Protein AF-A0A812P363-F1 (afdb_monomer_lite)

pLDDT: mean 70.27, std 25.16, range [24.7, 98.25]

Structure (mmCIF, N/CA/C/O backbone):
data_AF-A0A812P363-F1
#
_entry.id   AF-A0A812P363-F1
#
loop_
_atom_site.group_PDB
_atom_site.id
_atom_site.type_symbol
_atom_site.label_atom_id
_atom_site.label_alt_id
_atom_site.label_comp_id
_atom_site.label_asym_id
_atom_site.label_entity_id
_atom_site.label_seq_id
_atom_site.pdbx_PDB_ins_code
_atom_site.Cartn_x
_atom_site.Cartn_y
_atom_site.Cartn_z
_atom_site.occupancy
_atom_site.B_iso_or_equiv
_atom_site.auth_seq_id
_atom_site.auth_comp_id
_atom_site.auth_asym_id
_atom_site.auth_atom_id
_atom_site.pdbx_PDB_model_num
ATOM 1 N N . MET A 1 1 ? -33.730 22.066 52.042 1.00 36.47 1 MET A N 1
ATOM 2 C CA . MET A 1 1 ? -35.087 21.695 52.517 1.00 36.47 1 MET A CA 1
ATOM 3 C C . MET A 1 1 ? -35.072 20.512 53.485 1.00 36.47 1 MET A C 1
ATOM 5 O O . MET A 1 1 ? -35.792 20.572 54.471 1.00 36.47 1 MET A O 1
ATOM 9 N N . ILE A 1 2 ? -34.224 19.495 53.280 1.00 34.41 2 ILE A N 1
ATOM 10 C CA . ILE A 1 2 ? -34.130 18.305 54.152 1.00 34.41 2 ILE A CA 1
ATOM 11 C C . ILE A 1 2 ? -33.691 18.655 55.588 1.00 34.41 2 ILE A C 1
ATOM 13 O O . ILE A 1 2 ? -34.355 18.254 56.538 1.00 34.41 2 ILE A O 1
ATOM 17 N N . SER A 1 3 ? -32.695 19.529 55.768 1.00 37.91 3 SER A N 1
ATOM 18 C CA . SER A 1 3 ? -32.248 19.961 57.107 1.00 37.91 3 SER A CA 1
ATOM 19 C C . SER A 1 3 ? -33.324 20.716 57.901 1.00 37.91 3 SER A C 1
ATOM 21 O O . SER A 1 3 ? -33.370 20.624 59.120 1.00 37.91 3 SER A O 1
ATOM 23 N N . ALA A 1 4 ? -34.237 21.423 57.224 1.00 34.38 4 ALA A N 1
ATOM 24 C CA . ALA A 1 4 ? -35.332 22.145 57.877 1.00 34.38 4 ALA A CA 1
ATOM 25 C C . ALA A 1 4 ? -36.465 21.206 58.333 1.00 34.38 4 ALA A C 1
ATOM 27 O O . ALA A 1 4 ? -37.102 21.468 59.351 1.00 34.38 4 ALA A O 1
ATOM 28 N N . LEU A 1 5 ? -36.692 20.104 57.607 1.00 34.97 5 LEU A N 1
ATOM 29 C CA . LEU A 1 5 ? -37.623 19.037 57.995 1.00 34.97 5 LEU A CA 1
ATOM 30 C C . LEU A 1 5 ? -37.058 18.187 59.142 1.00 34.97 5 LEU A C 1
ATOM 32 O O . LEU A 1 5 ? -37.790 17.853 60.069 1.00 34.97 5 LEU A O 1
ATOM 36 N N . GLU A 1 6 ? -35.752 17.912 59.136 1.00 39.06 6 GLU A N 1
ATOM 37 C CA . GLU A 1 6 ? -35.057 17.242 60.245 1.00 39.06 6 GLU A CA 1
ATOM 38 C C . GLU A 1 6 ? -35.026 18.089 61.526 1.00 39.06 6 GLU A C 1
ATOM 40 O O . GLU A 1 6 ? -35.092 17.535 62.625 1.00 39.06 6 GLU A O 1
ATOM 45 N N . GLN A 1 7 ? -34.946 19.420 61.405 1.00 37.84 7 GLN A N 1
ATOM 46 C CA . GLN A 1 7 ? -35.060 20.339 62.542 1.00 37.84 7 GLN A CA 1
ATOM 47 C C . GLN A 1 7 ? -36.494 20.344 63.095 1.00 37.84 7 GLN A C 1
ATOM 49 O O . GLN A 1 7 ? -36.698 20.084 64.275 1.00 37.84 7 GLN A O 1
ATOM 54 N N . LYS A 1 8 ? -37.500 20.517 62.223 1.00 38.88 8 LYS A N 1
ATOM 55 C CA . LYS A 1 8 ? -38.923 20.519 62.608 1.00 38.88 8 LYS A CA 1
ATOM 56 C C . LYS A 1 8 ? -39.360 19.214 63.272 1.00 38.88 8 LYS A C 1
ATOM 58 O O . LYS A 1 8 ? -40.081 19.248 64.264 1.00 38.88 8 LYS A O 1
ATOM 63 N N . ASN A 1 9 ? -38.907 18.071 62.756 1.00 39.53 9 ASN A N 1
ATOM 64 C CA . ASN A 1 9 ? -39.225 16.768 63.340 1.00 39.53 9 ASN A CA 1
ATOM 65 C C . ASN A 1 9 ? -38.539 16.564 64.699 1.00 39.53 9 ASN A C 1
ATOM 67 O O . ASN A 1 9 ? -39.149 15.984 65.597 1.00 39.53 9 ASN A O 1
ATOM 71 N N . ARG A 1 10 ? -37.316 17.083 64.891 1.00 35.72 10 ARG A N 1
ATOM 72 C CA . ARG A 1 10 ? -36.653 17.117 66.208 1.00 35.72 10 ARG A CA 1
ATOM 73 C C . ARG A 1 10 ? -37.391 18.011 67.202 1.00 35.72 10 ARG A C 1
ATOM 75 O O . ARG A 1 10 ? -37.600 17.591 68.338 1.00 35.72 10 ARG A O 1
ATOM 82 N N . ASP A 1 11 ? -37.848 19.181 66.768 1.00 38.41 11 ASP A N 1
ATOM 83 C CA . ASP A 1 11 ? -38.598 20.120 67.607 1.00 38.41 11 ASP A CA 1
ATOM 84 C C . ASP A 1 11 ? -39.977 19.561 68.007 1.00 38.41 11 ASP A C 1
ATOM 86 O O . ASP A 1 11 ? -40.422 19.728 69.145 1.00 38.41 11 ASP A O 1
ATOM 90 N N . GLU A 1 12 ? -40.653 18.841 67.105 1.00 41.00 12 GLU A N 1
ATOM 91 C CA . GLU A 1 12 ? -41.922 18.165 67.399 1.00 41.00 12 GLU A CA 1
ATOM 92 C C . GLU A 1 12 ? -41.764 16.942 68.313 1.00 41.00 12 GLU A C 1
ATOM 94 O O . GLU A 1 12 ? -42.640 16.683 69.142 1.00 41.00 12 GLU A O 1
ATOM 99 N N . LEU A 1 13 ? -40.668 16.188 68.189 1.00 38.12 13 LEU A N 1
ATOM 100 C CA . LEU A 1 13 ? -40.345 15.074 69.088 1.00 38.12 13 LEU A CA 1
ATOM 101 C C . LEU A 1 13 ? -39.952 15.573 70.487 1.00 38.12 13 LEU A C 1
ATOM 103 O O . LEU A 1 13 ? -40.401 15.001 71.478 1.00 38.12 13 LEU A O 1
ATOM 107 N N . GLY A 1 14 ? -39.204 16.680 70.574 1.00 37.91 14 GLY A N 1
ATOM 108 C CA . GLY A 1 14 ? -38.883 17.350 71.838 1.00 37.91 14 GLY A CA 1
ATOM 109 C C . GLY A 1 14 ? -40.127 17.865 72.570 1.00 37.91 14 GLY A C 1
ATOM 110 O O . GLY A 1 14 ? -40.259 17.664 73.776 1.00 37.91 14 GLY A O 1
ATOM 111 N N . LYS A 1 15 ? -41.094 18.441 71.840 1.00 42.16 15 LYS A N 1
ATOM 112 C CA . LYS A 1 15 ? -42.399 18.843 72.401 1.00 42.16 15 LYS A CA 1
ATOM 113 C C . LYS A 1 15 ? -43.224 17.647 72.895 1.00 42.16 15 LYS A C 1
ATOM 115 O O . LYS A 1 15 ? -43.732 17.682 74.009 1.00 42.16 15 LYS A O 1
ATOM 120 N N . LYS A 1 16 ? -43.277 16.548 72.133 1.00 41.88 16 LYS A N 1
ATOM 121 C CA . LYS A 1 16 ? -43.999 15.320 72.527 1.00 41.88 16 LYS A CA 1
ATOM 122 C C . LYS A 1 16 ? -43.401 14.624 73.758 1.00 41.88 16 LYS A C 1
ATOM 124 O O . LYS A 1 16 ? -44.146 14.017 74.522 1.00 41.88 16 LYS A O 1
ATOM 129 N N . ALA A 1 17 ? -42.087 14.723 73.975 1.00 38.25 17 ALA A N 1
ATOM 130 C CA . ALA A 1 17 ? -41.431 14.204 75.179 1.00 38.25 17 ALA A CA 1
ATOM 131 C C . ALA A 1 17 ? -41.762 15.028 76.441 1.00 38.25 17 ALA A C 1
ATOM 133 O O . ALA A 1 17 ? -41.862 14.469 77.533 1.00 38.25 17 ALA A O 1
ATOM 134 N N . LEU A 1 18 ? -41.979 16.340 76.291 1.00 39.38 18 LEU A N 1
ATOM 135 C CA . LEU A 1 18 ? -42.417 17.229 77.374 1.00 39.38 18 LEU A CA 1
ATOM 136 C C . LEU A 1 18 ? -43.900 17.024 77.730 1.00 39.38 18 LEU A C 1
ATOM 138 O O . LEU A 1 18 ? -44.241 17.036 78.911 1.00 39.38 18 LEU A O 1
ATOM 142 N N . ASP A 1 19 ? -44.759 16.758 76.743 1.00 41.75 19 ASP A N 1
ATOM 143 C CA . ASP A 1 19 ? -46.202 16.543 76.950 1.00 41.75 19 ASP A CA 1
ATOM 144 C C . ASP A 1 19 ? -46.534 15.208 77.655 1.00 41.75 19 ASP A C 1
ATOM 146 O O . ASP A 1 19 ? -47.577 15.084 78.297 1.00 41.75 19 ASP A O 1
ATOM 150 N N . GLY A 1 20 ? -45.639 14.212 77.589 1.00 38.03 20 GLY A N 1
ATOM 151 C CA . GLY A 1 20 ? -45.771 12.929 78.298 1.00 38.03 20 GLY A CA 1
ATOM 152 C C . GLY A 1 20 ? -45.405 12.973 79.789 1.00 38.03 20 GLY A C 1
ATOM 153 O O . GLY A 1 20 ? -45.655 12.012 80.517 1.00 38.03 20 GLY A O 1
ATOM 154 N N . CYS A 1 21 ? -44.830 14.079 80.269 1.00 36.03 21 CYS A N 1
ATOM 155 C CA . CYS A 1 21 ? -44.392 14.238 81.652 1.00 36.03 21 CYS A CA 1
ATOM 156 C C . CYS A 1 21 ? -45.370 15.164 82.389 1.00 36.03 21 CYS A C 1
ATOM 158 O O . CYS A 1 21 ? -45.324 16.383 82.241 1.00 36.03 21 CYS A O 1
ATOM 160 N N . SER A 1 22 ? -46.288 14.595 83.181 1.00 36.81 22 SER A N 1
ATOM 161 C CA . SER A 1 22 ? -47.262 15.390 83.943 1.00 36.81 22 SER A CA 1
ATOM 162 C C . SER A 1 22 ? -46.541 16.428 84.831 1.00 36.81 22 SER A C 1
ATOM 164 O O . SER A 1 22 ? -45.762 16.037 85.710 1.00 36.81 22 SER A O 1
ATOM 166 N N . PRO A 1 23 ? -46.784 17.742 84.637 1.00 40.03 23 PRO A N 1
ATOM 167 C CA . PRO A 1 23 ? -45.948 18.813 85.192 1.00 40.03 23 PRO A CA 1
ATOM 168 C C . PRO A 1 23 ? -45.980 18.929 86.725 1.00 40.03 23 PRO A C 1
ATOM 170 O O . PRO A 1 23 ? -45.149 19.630 87.304 1.00 40.03 23 PRO A O 1
ATOM 173 N N . ASP A 1 24 ? -46.893 18.222 87.394 1.00 39.09 24 ASP A N 1
ATOM 174 C CA . ASP A 1 24 ? -47.132 18.361 88.831 1.00 39.09 24 ASP A CA 1
ATOM 175 C C . ASP A 1 24 ? -46.413 17.325 89.711 1.00 39.09 24 ASP A C 1
ATOM 177 O O . ASP A 1 24 ? -46.394 17.490 90.931 1.00 39.09 24 ASP A O 1
ATOM 181 N N . ARG A 1 25 ? -45.782 16.280 89.145 1.00 38.59 25 ARG A N 1
ATOM 182 C CA . ARG A 1 25 ? -45.217 15.171 89.954 1.00 38.59 25 ARG A CA 1
ATOM 183 C C . ARG A 1 25 ? -43.700 15.141 90.124 1.00 38.59 25 ARG A C 1
ATOM 185 O O . ARG A 1 25 ? -43.238 14.425 91.002 1.00 38.59 25 ARG A O 1
ATOM 192 N N . CYS A 1 26 ? -42.913 15.938 89.395 1.00 34.84 26 CYS A N 1
ATOM 193 C CA . CYS A 1 26 ? -41.452 15.921 89.543 1.00 34.84 26 CYS A CA 1
ATOM 194 C C . CYS A 1 26 ? -40.861 17.328 89.746 1.00 34.84 26 CYS A C 1
ATOM 196 O O . CYS A 1 26 ? -41.011 18.205 88.896 1.00 34.84 26 CYS A O 1
ATOM 198 N N . ARG A 1 27 ? -40.125 17.550 90.851 1.00 33.38 27 ARG A N 1
ATOM 199 C CA . ARG A 1 27 ? -39.471 18.842 91.178 1.00 33.38 27 ARG A CA 1
ATOM 200 C C . ARG A 1 27 ? -38.485 19.324 90.102 1.00 33.38 27 ARG A C 1
ATOM 202 O O . ARG A 1 27 ? -38.271 20.524 89.999 1.00 33.38 27 ARG A O 1
ATOM 209 N N . HIS A 1 28 ? -37.931 18.412 89.300 1.00 36.56 28 HIS A N 1
ATOM 210 C CA . HIS A 1 28 ? -37.041 18.725 88.173 1.00 36.56 28 HIS A CA 1
ATOM 211 C C . HIS A 1 28 ? -37.785 19.248 86.927 1.00 36.56 28 HIS A C 1
ATOM 213 O O . HIS A 1 28 ? -37.189 19.957 86.125 1.00 36.56 28 HIS A O 1
ATOM 219 N N . CYS A 1 29 ? -39.083 18.951 86.771 1.00 35.97 29 CYS A N 1
ATOM 220 C CA . CYS A 1 29 ? -39.890 19.377 85.617 1.00 35.97 29 CYS A CA 1
ATOM 221 C C . CYS A 1 29 ? -40.317 20.850 85.689 1.00 35.97 29 CYS A C 1
ATOM 223 O O . CYS A 1 29 ? -40.514 21.489 84.660 1.00 35.97 29 CYS A O 1
ATOM 225 N N . LYS A 1 30 ? -40.417 21.423 86.896 1.00 35.31 30 LYS A N 1
ATOM 226 C CA . LYS A 1 30 ? -40.808 22.832 87.077 1.00 35.31 30 LYS A CA 1
ATOM 227 C C . LYS A 1 30 ? -39.761 23.824 86.568 1.00 35.31 30 LYS A C 1
ATOM 229 O O . LYS A 1 30 ? -40.140 24.872 86.072 1.00 35.31 30 LYS A O 1
ATOM 234 N N . THR A 1 31 ? -38.476 23.481 86.630 1.00 36.59 31 THR A N 1
ATOM 235 C CA . THR A 1 31 ? -37.380 24.281 86.054 1.00 36.59 31 THR A CA 1
ATOM 236 C C . THR A 1 31 ? -37.210 24.083 84.543 1.00 36.59 31 THR A C 1
ATOM 238 O O . THR A 1 31 ? -36.428 24.794 83.926 1.00 36.59 31 THR A O 1
ATOM 241 N N . LEU A 1 32 ? -37.925 23.120 83.944 1.00 36.94 32 LEU A N 1
ATOM 242 C CA . LEU A 1 32 ? -37.791 22.722 82.537 1.00 36.94 32 LEU A CA 1
ATOM 243 C C . LEU A 1 32 ? -38.798 23.382 81.595 1.00 36.94 32 LEU A C 1
ATOM 245 O O . LEU A 1 32 ? -38.592 23.355 80.387 1.00 36.94 32 LEU A O 1
ATOM 249 N N . LYS A 1 33 ? -39.860 24.000 82.123 1.00 38.31 33 LYS A N 1
ATOM 250 C CA . LYS A 1 33 ? -40.854 24.704 81.298 1.00 38.31 33 LYS A CA 1
ATOM 251 C C . LYS A 1 33 ? -40.291 25.953 80.607 1.00 38.31 33 LYS A C 1
ATOM 253 O O . LYS A 1 33 ? -40.828 26.355 79.581 1.00 38.31 33 LYS A O 1
ATOM 258 N N . ASP A 1 34 ? -39.199 26.502 81.141 1.00 36.88 34 ASP A N 1
ATOM 259 C CA . ASP A 1 34 ? -38.647 27.800 80.741 1.00 36.88 34 ASP A CA 1
ATOM 260 C C . ASP A 1 34 ? -37.287 27.699 80.015 1.00 36.88 34 ASP A C 1
ATOM 262 O O . ASP A 1 34 ? -36.591 28.703 79.885 1.00 36.88 34 ASP A O 1
ATOM 266 N N . SER A 1 35 ? -36.864 26.510 79.554 1.00 39.22 35 SER A N 1
ATOM 267 C CA . SER A 1 35 ? -35.567 26.335 78.867 1.00 39.22 35 SER A CA 1
ATOM 268 C C . SER A 1 35 ? -35.691 25.671 77.493 1.00 39.22 35 SER A C 1
ATOM 270 O O . SER A 1 35 ? -36.458 24.729 77.308 1.00 39.22 35 SER A O 1
ATOM 272 N N . ASP A 1 36 ? -34.927 26.199 76.528 1.00 36.03 36 ASP A N 1
ATOM 273 C CA . ASP A 1 36 ? -34.966 25.810 75.116 1.00 36.03 36 ASP A CA 1
ATOM 274 C C . ASP A 1 36 ? -34.753 24.296 74.906 1.00 36.03 36 ASP A C 1
ATOM 276 O O . ASP A 1 36 ? -33.836 23.709 75.491 1.00 36.03 36 ASP A O 1
ATOM 280 N N . PRO A 1 37 ? -35.521 23.650 74.006 1.00 38.62 37 PRO A N 1
ATOM 281 C CA . PRO A 1 37 ? -35.487 22.198 73.791 1.00 38.62 37 PRO A CA 1
ATOM 282 C C . PRO A 1 37 ? -34.129 21.674 73.290 1.00 38.62 37 PRO A C 1
ATOM 284 O O . PRO A 1 37 ? -33.808 20.501 73.475 1.00 38.62 37 PRO A O 1
ATOM 287 N N . VAL A 1 38 ? -33.291 22.544 72.716 1.00 36.34 38 VAL A N 1
ATOM 288 C CA . VAL A 1 38 ? -31.923 22.222 72.273 1.00 36.34 38 VAL A CA 1
ATOM 289 C C . VAL A 1 38 ? -30.956 22.072 73.460 1.00 36.34 38 VAL A C 1
ATOM 291 O O . VAL A 1 38 ? -29.995 21.308 73.386 1.00 36.34 38 VAL A O 1
ATOM 294 N N . PHE A 1 39 ? -31.220 22.738 74.589 1.00 34.50 39 PHE A N 1
ATOM 295 C CA . PHE A 1 39 ? -30.363 22.690 75.779 1.00 34.50 39 PHE A CA 1
ATOM 296 C C . PHE A 1 39 ? -30.486 21.369 76.560 1.00 34.50 39 PHE A C 1
ATOM 298 O O . PHE A 1 39 ? -29.546 20.979 77.255 1.00 34.50 39 PHE A O 1
ATOM 305 N N . PHE A 1 40 ? -31.610 20.656 76.422 1.00 35.25 40 PHE A N 1
ATOM 306 C CA . PHE A 1 40 ? -31.872 19.394 77.125 1.00 35.25 40 PHE A CA 1
ATOM 307 C C . PHE A 1 40 ? -30.966 18.251 76.638 1.00 35.25 40 PHE A C 1
ATOM 309 O O . PHE A 1 40 ? -30.493 17.448 77.441 1.00 35.25 40 PHE A O 1
ATOM 316 N N . LEU A 1 41 ? -30.638 18.232 75.341 1.00 35.88 41 LEU A N 1
ATOM 317 C CA . LEU A 1 41 ? -29.728 17.243 74.750 1.00 35.88 41 LEU A CA 1
ATOM 318 C C . LEU A 1 41 ? -28.260 17.456 75.155 1.00 35.88 41 LEU A C 1
ATOM 320 O O . LEU A 1 41 ? -27.498 16.497 75.159 1.00 35.88 41 LEU A O 1
ATOM 324 N N . ASN A 1 42 ? -27.872 18.677 75.544 1.00 32.97 42 ASN A N 1
ATOM 325 C CA . ASN A 1 42 ? -26.483 19.009 75.886 1.00 32.97 42 ASN A CA 1
ATOM 326 C C . ASN A 1 42 ? -26.166 18.979 77.392 1.00 32.97 42 ASN A C 1
ATOM 328 O O . ASN A 1 42 ? -24.994 19.062 77.748 1.00 32.97 42 ASN A O 1
ATOM 332 N N . ARG A 1 43 ? -27.162 18.892 78.291 1.00 28.95 43 ARG A N 1
ATOM 333 C CA . ARG A 1 43 ? -26.932 18.955 79.754 1.00 28.95 43 ARG A CA 1
ATOM 334 C C . ARG A 1 43 ? -27.242 17.668 80.516 1.00 28.95 43 ARG A C 1
ATOM 336 O O . ARG A 1 43 ? -26.870 17.551 81.683 1.00 28.95 43 ARG A O 1
ATOM 343 N N . CYS A 1 44 ? -27.844 16.677 79.862 1.00 31.11 44 CYS A N 1
ATOM 344 C CA . CYS A 1 44 ? -27.733 15.294 80.304 1.00 31.11 44 CYS A CA 1
ATOM 345 C C . CYS A 1 44 ? -26.370 14.752 79.852 1.00 31.11 44 CYS A C 1
ATOM 347 O O . CYS A 1 44 ? -26.283 14.054 78.848 1.00 31.11 44 CYS A O 1
ATOM 349 N N . GLU A 1 45 ? -25.305 15.051 80.602 1.00 28.66 45 GLU A N 1
ATOM 350 C CA . GLU A 1 45 ? -24.093 14.218 80.605 1.00 28.66 45 GLU A CA 1
ATOM 351 C C . GLU A 1 45 ? -24.453 12.845 81.201 1.00 28.66 45 GLU A C 1
ATOM 353 O O . GLU A 1 45 ? -24.136 12.512 82.340 1.00 28.66 45 GLU A O 1
ATOM 358 N N . ILE A 1 46 ? -25.191 12.049 80.431 1.00 28.44 46 ILE A N 1
ATOM 359 C CA . ILE A 1 46 ? -25.181 10.600 80.559 1.00 28.44 46 ILE A CA 1
ATOM 360 C C . ILE A 1 46 ? -24.095 10.166 79.575 1.00 28.44 46 ILE A C 1
ATOM 362 O O . ILE A 1 46 ? -24.224 10.460 78.384 1.00 28.44 46 ILE A O 1
ATOM 366 N N . PRO A 1 47 ? -22.997 9.547 80.036 1.00 24.70 47 PRO A N 1
ATOM 367 C CA . PR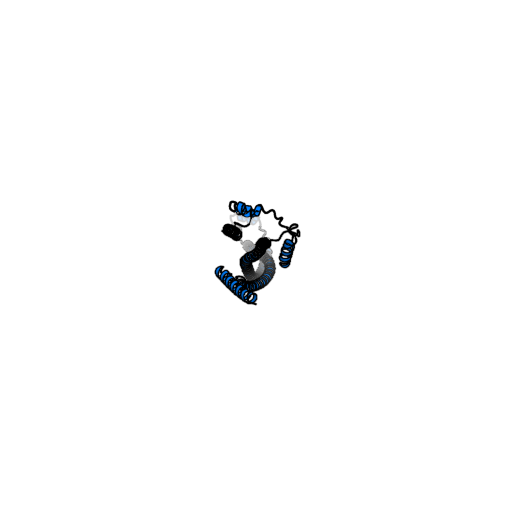O A 1 47 ? -21.903 9.178 79.157 1.00 24.70 47 PRO A CA 1
ATOM 368 C C . PRO A 1 47 ? -22.451 8.213 78.109 1.00 24.70 47 PRO A C 1
ATOM 370 O O . PRO A 1 47 ? -22.912 7.127 78.448 1.00 24.70 47 PRO A O 1
ATOM 373 N N . VAL A 1 48 ? -22.425 8.626 76.844 1.00 28.09 48 VAL A N 1
ATOM 374 C CA . VAL A 1 48 ? -22.701 7.748 75.708 1.00 28.09 48 VAL A CA 1
ATOM 375 C C . VAL A 1 48 ? -21.531 6.763 75.648 1.00 28.09 48 VAL A C 1
ATOM 377 O O . VAL A 1 48 ? -20.404 7.195 75.382 1.00 28.09 48 VAL A O 1
ATOM 380 N N . PRO A 1 49 ? -21.711 5.459 75.928 1.00 26.36 49 PRO A N 1
ATOM 381 C CA . PRO A 1 49 ? -20.628 4.524 75.717 1.00 26.36 49 PRO A CA 1
ATOM 382 C C . PRO A 1 49 ? -20.493 4.345 74.204 1.00 26.36 49 PRO A C 1
ATOM 384 O O . PRO A 1 49 ? -21.320 3.712 73.558 1.00 26.36 49 PRO A O 1
ATOM 387 N N . HIS A 1 50 ? -19.429 4.899 73.625 1.00 26.80 50 HIS A N 1
ATOM 388 C CA . HIS A 1 50 ? -19.015 4.692 72.231 1.00 26.80 50 HIS A CA 1
ATOM 389 C C . HIS A 1 50 ? -18.546 3.247 71.943 1.00 26.80 50 HIS A C 1
ATOM 391 O O . HIS A 1 50 ? -17.664 3.021 71.118 1.00 26.80 50 HIS A O 1
ATOM 397 N N . ARG A 1 51 ? -19.092 2.238 72.627 1.00 24.77 51 ARG A N 1
ATOM 398 C CA . ARG A 1 51 ? -18.638 0.853 72.516 1.00 24.77 51 ARG A CA 1
ATOM 399 C C . ARG A 1 51 ? -19.829 -0.058 72.280 1.00 24.77 51 ARG A C 1
ATOM 401 O O . ARG A 1 51 ? -20.701 -0.137 73.137 1.00 24.77 51 ARG A O 1
ATOM 408 N N . GLN A 1 52 ? -19.816 -0.715 71.117 1.00 32.62 52 GLN A N 1
ATOM 409 C CA . GLN A 1 52 ? -20.665 -1.849 70.755 1.00 32.62 52 GLN A CA 1
ATOM 410 C C . GLN A 1 52 ? -20.928 -2.727 71.977 1.00 32.62 52 GLN A C 1
ATOM 412 O O . GLN A 1 52 ? -20.034 -3.414 72.470 1.00 32.62 52 GLN A O 1
ATOM 417 N N . LEU A 1 53 ? -22.151 -2.660 72.477 1.00 25.95 53 LEU A N 1
ATOM 418 C CA . LEU A 1 53 ? -22.707 -3.627 73.398 1.00 25.95 53 LEU A CA 1
ATOM 419 C C . LEU A 1 53 ? -24.049 -4.003 72.793 1.00 25.95 53 LEU A C 1
ATOM 421 O O . LEU A 1 53 ? -25.063 -3.367 73.067 1.00 25.95 53 LEU A O 1
ATOM 425 N N . ASP A 1 54 ? -24.006 -5.014 71.927 1.00 29.12 54 ASP A N 1
ATOM 426 C CA . ASP A 1 54 ? -25.169 -5.795 71.526 1.00 29.12 54 ASP A CA 1
ATOM 427 C C . ASP A 1 54 ? -25.745 -6.434 72.794 1.00 29.12 54 ASP A C 1
ATOM 429 O O . ASP A 1 54 ? -25.354 -7.524 73.214 1.00 29.12 54 ASP A O 1
ATOM 433 N N . LEU A 1 55 ? -26.617 -5.702 73.479 1.00 27.38 55 LEU A N 1
ATOM 434 C CA . LEU A 1 55 ? -27.349 -6.188 74.635 1.00 27.38 55 LEU A CA 1
ATOM 435 C C . LEU A 1 55 ? -28.814 -6.324 74.209 1.00 27.38 55 LEU A C 1
ATOM 437 O O . LEU A 1 55 ? -29.447 -5.320 73.879 1.00 27.38 55 LEU A O 1
ATOM 441 N N . PRO A 1 56 ? -29.352 -7.557 74.152 1.00 29.58 56 PRO A N 1
ATOM 442 C CA . PRO A 1 56 ? -30.698 -7.800 73.656 1.00 29.58 56 PRO A CA 1
ATOM 443 C C . PRO A 1 56 ? -31.724 -7.074 74.532 1.00 29.58 56 PRO A C 1
ATOM 445 O O . PRO A 1 56 ? -31.521 -6.927 75.736 1.00 29.58 56 PRO A O 1
ATOM 448 N N . VAL A 1 57 ? -32.861 -6.690 73.944 1.00 38.81 57 VAL A N 1
ATOM 449 C CA . VAL A 1 57 ? -34.012 -6.014 74.588 1.00 38.81 57 VAL A CA 1
ATOM 450 C C . VAL A 1 57 ? -34.370 -6.603 75.971 1.00 38.81 57 VAL A C 1
ATOM 452 O O . VAL A 1 57 ? -34.768 -5.873 76.876 1.00 38.81 57 VAL A O 1
ATOM 455 N N . ALA A 1 58 ? -34.107 -7.896 76.188 1.00 33.16 58 ALA A N 1
ATOM 456 C CA . ALA A 1 58 ? -34.259 -8.593 77.465 1.00 33.16 58 ALA A CA 1
ATOM 457 C C . ALA A 1 58 ? -33.426 -8.028 78.645 1.00 33.16 58 ALA A C 1
ATOM 459 O O . ALA A 1 58 ? -33.797 -8.234 79.799 1.00 33.16 58 ALA A O 1
ATOM 460 N N . SER A 1 59 ? -32.317 -7.311 78.418 1.00 38.94 59 SER A N 1
ATOM 461 C CA . SER A 1 59 ? -31.488 -6.772 79.512 1.00 38.94 59 SER A CA 1
ATOM 462 C C . SER A 1 59 ? -31.987 -5.443 80.092 1.00 38.94 59 SER A C 1
ATOM 464 O O . SER A 1 59 ? -31.623 -5.100 81.217 1.00 38.94 59 SER A O 1
ATOM 466 N N . ALA A 1 60 ? -32.840 -4.705 79.372 1.00 38.88 60 ALA A N 1
ATOM 467 C CA . ALA A 1 60 ? -33.438 -3.468 79.883 1.00 38.88 60 ALA A CA 1
ATOM 468 C C . ALA A 1 60 ? -34.506 -3.752 80.957 1.00 38.88 60 ALA A C 1
ATOM 470 O O . ALA A 1 60 ? -34.566 -3.051 81.970 1.00 38.88 60 ALA A O 1
ATOM 471 N N . ASP A 1 61 ? -35.265 -4.841 80.796 1.00 37.47 61 ASP A N 1
ATOM 472 C CA . ASP A 1 61 ? -36.223 -5.316 81.802 1.00 37.47 61 ASP A CA 1
ATOM 473 C C . ASP A 1 61 ? -35.515 -5.803 83.078 1.00 37.47 61 ASP A C 1
ATOM 475 O O . ASP A 1 61 ? -35.969 -5.526 84.192 1.00 37.47 61 ASP A O 1
ATOM 479 N N . LEU A 1 62 ? -34.341 -6.439 82.944 1.00 38.84 62 LEU A N 1
ATOM 480 C CA . LEU A 1 62 ? -33.504 -6.831 84.086 1.00 38.84 62 LEU A CA 1
ATOM 481 C C . LEU A 1 62 ? -32.908 -5.627 84.835 1.00 38.84 62 LEU A C 1
ATOM 483 O O . LEU A 1 62 ? -32.837 -5.646 86.067 1.00 38.84 62 LEU A O 1
ATOM 487 N N . LEU A 1 63 ? -32.527 -4.559 84.127 1.00 40.91 63 LEU A N 1
ATOM 488 C CA . LEU A 1 63 ? -32.066 -3.311 84.747 1.00 40.91 63 LEU A CA 1
ATOM 489 C C . LEU A 1 63 ? -33.208 -2.567 85.464 1.00 40.91 63 LEU A C 1
ATOM 491 O O . LEU A 1 63 ? -32.990 -2.008 86.542 1.00 40.91 63 LEU A O 1
ATOM 495 N N . CYS A 1 64 ? -34.434 -2.616 84.929 1.00 38.41 64 CYS A N 1
ATOM 496 C CA . CYS A 1 64 ? -35.613 -2.029 85.572 1.00 38.41 64 CYS A CA 1
ATOM 497 C C . CYS A 1 64 ? -36.035 -2.829 86.832 1.00 38.41 64 CYS A C 1
ATOM 499 O O . CYS A 1 64 ? -36.363 -2.233 87.860 1.00 38.41 64 CYS A O 1
ATOM 501 N N . MET A 1 65 ? -35.909 -4.165 86.814 1.00 33.94 65 MET A N 1
ATOM 502 C CA . MET A 1 65 ? -36.102 -5.035 87.991 1.00 33.94 65 MET A CA 1
ATOM 503 C C . MET A 1 65 ? -35.062 -4.785 89.099 1.00 33.94 65 MET A C 1
ATOM 505 O O . MET A 1 65 ? -35.411 -4.752 90.281 1.00 33.94 65 MET A O 1
ATOM 509 N N . HIS A 1 66 ? -33.797 -4.528 88.746 1.00 35.75 66 HIS A N 1
ATOM 510 C CA . HIS A 1 66 ? -32.750 -4.206 89.727 1.00 35.75 66 HIS A CA 1
ATOM 511 C C . HIS A 1 66 ? -32.939 -2.832 90.397 1.00 35.75 66 HIS A C 1
ATOM 513 O O . HIS A 1 66 ? -32.571 -2.659 91.561 1.00 35.75 66 HIS A O 1
ATOM 519 N N . ALA A 1 67 ? -33.551 -1.860 89.711 1.00 37.22 67 ALA A N 1
ATOM 520 C CA . ALA A 1 67 ? -33.815 -0.532 90.269 1.00 37.22 67 ALA A CA 1
ATOM 521 C C . ALA A 1 67 ? -34.899 -0.536 91.366 1.00 37.22 67 ALA A C 1
ATOM 523 O O . ALA A 1 67 ? -34.857 0.303 92.269 1.00 37.22 67 ALA A O 1
ATOM 524 N N . VAL A 1 68 ? -35.825 -1.504 91.344 1.00 36.62 68 VAL A N 1
ATOM 525 C CA . VAL A 1 68 ? -36.813 -1.706 92.422 1.00 36.62 68 VAL A CA 1
ATOM 526 C C . VAL A 1 68 ? -36.134 -2.179 93.718 1.00 36.62 68 VAL A C 1
ATOM 528 O O . VAL A 1 68 ? -36.568 -1.812 94.809 1.00 36.62 68 VAL A O 1
ATOM 531 N N . PHE A 1 69 ? -35.022 -2.915 93.618 1.00 32.66 69 PHE A N 1
ATOM 532 C CA . PHE A 1 69 ? -34.309 -3.485 94.769 1.00 32.66 69 PHE A CA 1
ATOM 533 C C . PHE A 1 69 ? -33.189 -2.603 95.353 1.00 32.66 69 PHE A C 1
ATOM 535 O O . PHE A 1 69 ? -32.674 -2.914 96.427 1.00 32.66 69 PHE A O 1
ATOM 542 N N . LEU A 1 70 ? -32.819 -1.490 94.705 1.00 31.89 70 LEU A N 1
ATOM 543 C CA . LEU A 1 70 ? -31.631 -0.691 95.057 1.00 31.89 70 LEU A CA 1
ATOM 544 C C . LEU A 1 70 ? -31.921 0.754 95.508 1.00 31.89 70 LEU A C 1
ATOM 546 O O . LEU A 1 70 ? -31.064 1.622 95.365 1.00 31.89 70 LEU A O 1
ATOM 550 N N . LYS A 1 71 ? -33.076 1.042 96.127 1.00 32.47 71 LYS A N 1
ATOM 551 C CA . LYS A 1 71 ? -33.172 2.191 97.055 1.00 32.47 71 LYS A CA 1
ATOM 552 C C . LYS A 1 71 ? -32.785 1.713 98.462 1.00 32.47 71 LYS A C 1
ATOM 554 O O . LYS A 1 71 ? -33.630 1.123 99.140 1.00 32.47 71 LYS A O 1
ATOM 559 N N . PRO A 1 72 ? -31.559 1.972 98.962 1.00 34.00 72 PRO A N 1
ATOM 560 C CA . PRO A 1 72 ? -31.222 1.667 100.342 1.00 34.00 72 PRO A CA 1
ATOM 561 C C . PRO A 1 72 ? -31.923 2.710 101.218 1.00 34.00 72 PRO A C 1
ATOM 563 O O . PRO A 1 72 ? -31.460 3.840 101.352 1.00 34.00 72 PRO A O 1
ATOM 566 N N . GLY A 1 73 ? -33.088 2.361 101.766 1.00 39.12 73 GLY A N 1
ATOM 567 C CA . GLY A 1 73 ? -33.785 3.241 102.707 1.00 39.12 73 GLY A CA 1
ATOM 568 C C . GLY A 1 73 ? -35.226 2.890 103.080 1.00 39.12 73 GLY A C 1
ATOM 569 O O . GLY A 1 73 ? -35.704 3.414 104.080 1.00 39.12 73 GLY A O 1
ATOM 570 N N . LEU A 1 74 ? -35.920 2.013 102.346 1.00 36.81 74 LEU A N 1
ATOM 571 C CA . LEU A 1 74 ? -37.364 1.779 102.553 1.00 36.81 74 LEU A CA 1
ATOM 572 C C . LEU A 1 74 ? -37.736 0.593 103.461 1.00 36.81 74 LEU A C 1
ATOM 574 O O . LEU A 1 74 ? -38.916 0.346 103.681 1.00 36.81 74 LEU A O 1
ATOM 578 N N . LEU A 1 75 ? -36.763 -0.098 104.059 1.00 34.88 75 LEU A N 1
ATOM 579 C CA . LEU A 1 75 ? -37.016 -1.170 105.029 1.00 34.88 75 LEU A CA 1
ATOM 580 C C . LEU A 1 75 ? -36.417 -0.809 106.396 1.00 34.88 75 LEU A C 1
ATOM 582 O O . LEU A 1 75 ? -35.379 -1.328 106.797 1.00 34.88 75 LEU A O 1
ATOM 586 N N . ARG A 1 76 ? -37.082 0.088 107.137 1.00 30.28 76 ARG A N 1
ATOM 587 C CA . ARG A 1 76 ? -37.029 0.053 108.609 1.00 30.28 76 ARG A CA 1
ATOM 588 C C . ARG A 1 76 ? -38.343 -0.543 109.116 1.00 30.28 76 ARG A C 1
ATOM 590 O O . ARG A 1 76 ? -39.392 0.041 108.843 1.00 30.28 76 ARG A O 1
ATOM 597 N N . PRO A 1 77 ? -38.321 -1.663 109.855 1.00 33.03 77 PRO A N 1
ATOM 598 C CA . PRO A 1 77 ? -39.532 -2.216 110.441 1.00 33.03 77 PRO A CA 1
ATOM 599 C C . PRO A 1 77 ? -39.975 -1.301 111.590 1.00 33.03 77 PRO A C 1
ATOM 601 O O . PRO A 1 77 ? -39.231 -1.113 112.551 1.00 33.03 77 PRO A O 1
ATOM 604 N N . GLY A 1 78 ? -41.160 -0.688 111.483 1.00 35.34 78 GLY A N 1
ATOM 605 C CA . GLY A 1 78 ? -41.767 0.013 112.624 1.00 35.34 78 GLY A CA 1
ATOM 606 C C . GLY A 1 78 ? -42.679 1.212 112.348 1.00 35.34 78 GLY A C 1
ATOM 607 O O . GLY A 1 78 ? -43.249 1.732 113.302 1.00 35.34 78 GLY A O 1
ATOM 608 N N . LYS A 1 79 ? -42.866 1.674 111.106 1.00 33.94 79 LYS A N 1
ATOM 609 C CA . LYS A 1 79 ? -43.899 2.680 110.784 1.00 33.94 79 LYS A CA 1
ATOM 610 C C . LYS A 1 79 ? -44.636 2.262 109.517 1.00 33.94 79 LYS A C 1
ATOM 612 O O . LYS A 1 79 ? -43.988 1.914 108.537 1.00 33.94 79 LYS A O 1
ATOM 617 N N . GLY A 1 80 ? -45.969 2.233 109.583 1.00 38.41 80 GLY A N 1
ATOM 618 C CA . GLY A 1 80 ? -46.837 1.770 108.502 1.00 38.41 80 GLY A CA 1
ATOM 619 C C . GLY A 1 80 ? -46.491 2.443 107.179 1.00 38.41 80 GLY A C 1
ATOM 620 O O . GLY A 1 80 ? -46.472 3.668 107.085 1.00 38.41 80 GLY A O 1
ATOM 621 N N . THR A 1 81 ? -46.184 1.634 106.174 1.00 39.94 81 THR A N 1
ATOM 622 C CA . THR A 1 81 ? -46.005 2.093 104.804 1.00 39.94 81 THR A CA 1
ATOM 623 C C . THR A 1 81 ? -47.381 2.423 104.236 1.00 39.94 81 THR A C 1
ATOM 625 O O . THR A 1 81 ? -48.250 1.558 104.137 1.00 39.94 81 THR A O 1
ATOM 628 N N . ASN A 1 82 ? -47.606 3.688 103.880 1.00 39.28 82 ASN A N 1
ATOM 629 C CA . ASN A 1 82 ? -48.806 4.068 103.145 1.00 39.28 82 ASN A CA 1
ATOM 630 C C . ASN A 1 82 ? -48.738 3.411 101.759 1.00 39.28 82 ASN A C 1
ATOM 632 O O . ASN A 1 82 ? -47.808 3.659 100.990 1.00 39.28 82 ASN A O 1
ATOM 636 N N . ILE A 1 83 ? -49.718 2.561 101.441 1.00 40.16 83 ILE A N 1
ATOM 637 C CA . ILE A 1 83 ? -49.817 1.824 100.166 1.00 40.16 83 ILE A CA 1
ATOM 638 C C . ILE A 1 83 ? -49.778 2.787 98.962 1.00 40.16 83 ILE A C 1
ATOM 640 O O . ILE A 1 83 ? -49.247 2.444 97.904 1.00 40.16 83 ILE A O 1
ATOM 644 N N . GLU A 1 84 ? -50.257 4.023 99.132 1.00 35.12 84 GLU A N 1
ATOM 645 C CA . GLU A 1 84 ? -50.172 5.083 98.122 1.00 35.12 84 GLU A CA 1
ATOM 646 C C . GLU A 1 84 ? -48.736 5.527 97.810 1.00 35.12 84 GLU A C 1
ATOM 648 O O . GLU A 1 84 ? -48.418 5.771 96.651 1.00 35.12 84 GLU A O 1
ATOM 653 N N . GLU A 1 85 ? -47.837 5.580 98.793 1.00 34.41 85 GLU A N 1
ATOM 654 C CA . GLU A 1 85 ? -46.465 6.077 98.612 1.00 34.41 85 GLU A CA 1
ATOM 655 C C . GLU A 1 85 ? -45.598 5.061 97.842 1.00 34.41 85 GLU A C 1
ATOM 657 O O . GLU A 1 85 ? -44.827 5.416 96.945 1.00 34.41 85 GLU A O 1
ATOM 662 N N . VAL A 1 86 ? -45.819 3.766 98.101 1.00 37.00 86 VAL A N 1
ATOM 663 C CA . VAL A 1 86 ? -45.227 2.658 97.333 1.00 37.00 86 VAL A CA 1
ATOM 664 C C . VAL A 1 86 ? -45.767 2.644 95.895 1.00 37.00 86 VAL A C 1
ATOM 666 O O . VAL A 1 86 ? -44.981 2.510 94.951 1.00 37.00 86 VAL A O 1
ATOM 669 N N . ARG A 1 87 ? -47.079 2.868 95.708 1.00 35.47 87 ARG A N 1
ATOM 670 C CA . ARG A 1 87 ? -47.735 2.936 94.389 1.00 35.47 87 ARG A CA 1
ATOM 671 C C . ARG A 1 87 ? -47.243 4.128 93.557 1.00 35.47 87 ARG A C 1
ATOM 673 O O . ARG A 1 87 ? -46.969 3.946 92.374 1.00 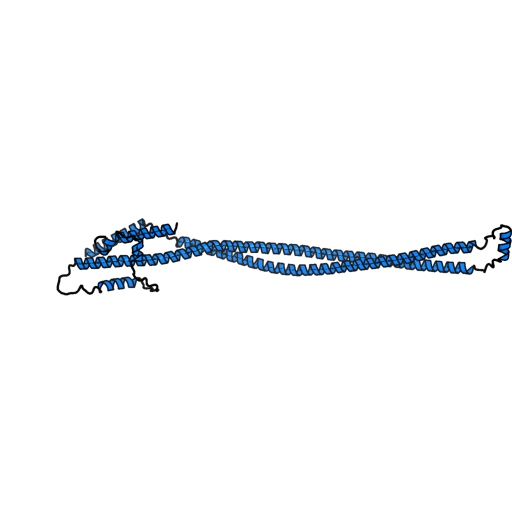35.47 87 ARG A O 1
ATOM 680 N N . VAL A 1 88 ? -47.057 5.309 94.160 1.00 38.81 88 VAL A N 1
ATOM 681 C CA . VAL A 1 88 ? -46.496 6.505 93.495 1.00 38.81 88 VAL A CA 1
ATOM 682 C C . VAL A 1 88 ? -45.045 6.273 93.065 1.00 38.81 88 VAL A C 1
ATOM 684 O O . VAL A 1 88 ? -44.691 6.608 91.935 1.00 38.81 88 VAL A O 1
ATOM 687 N N . SER A 1 89 ? -44.226 5.631 93.907 1.00 36.25 89 SER A N 1
ATOM 688 C CA . SER A 1 89 ? -42.831 5.324 93.562 1.00 36.25 89 SER A CA 1
ATOM 689 C C . SER A 1 89 ? -42.702 4.297 92.427 1.00 36.25 89 SER A C 1
ATOM 691 O O . SER A 1 89 ? -41.851 4.460 91.556 1.00 36.25 89 SER A O 1
ATOM 693 N N . SER A 1 90 ? -43.584 3.289 92.376 1.00 37.34 90 SER A N 1
ATOM 694 C CA . SER A 1 90 ? -43.643 2.332 91.259 1.00 37.34 90 SER A CA 1
ATOM 695 C C . SER A 1 90 ? -44.148 2.984 89.970 1.00 37.34 90 SER A C 1
ATOM 697 O O . SER A 1 90 ? -43.641 2.674 88.896 1.00 37.34 90 SER A O 1
ATOM 699 N N . HIS A 1 91 ? -45.091 3.930 90.061 1.00 44.88 91 HIS A N 1
ATOM 700 C CA . HIS A 1 91 ? -45.561 4.705 88.908 1.00 44.88 91 HIS A CA 1
ATOM 701 C C . HIS A 1 91 ? -44.446 5.590 88.324 1.00 44.88 91 HIS A C 1
ATOM 703 O O . HIS A 1 91 ? -44.251 5.603 87.113 1.00 44.88 91 HIS A O 1
ATOM 709 N N . GLU A 1 92 ? -43.664 6.285 89.161 1.00 43.41 92 GLU A N 1
ATOM 710 C CA . GLU A 1 92 ? -42.515 7.086 88.700 1.00 43.41 92 GLU A CA 1
ATOM 711 C C . GLU A 1 92 ? -41.415 6.238 88.041 1.00 43.41 92 GLU A C 1
ATOM 713 O O . GLU A 1 92 ? -40.813 6.671 87.056 1.00 43.41 92 GLU A O 1
ATOM 718 N N . VAL A 1 93 ? -41.143 5.037 88.565 1.00 44.91 93 VAL A N 1
ATOM 719 C CA . VAL A 1 93 ? -40.164 4.107 87.973 1.00 44.91 93 VAL A CA 1
ATOM 720 C C . VAL A 1 93 ? -40.693 3.527 86.655 1.00 44.91 93 VAL A C 1
ATOM 722 O O . VAL A 1 93 ? -39.945 3.469 85.680 1.00 44.91 93 VAL A O 1
ATOM 725 N N . GLY A 1 94 ? -41.988 3.202 86.577 1.00 46.06 94 GLY A N 1
ATOM 726 C CA . GLY A 1 94 ? -42.646 2.739 85.351 1.00 46.06 94 GLY A CA 1
ATOM 727 C C . GLY A 1 94 ? -42.636 3.780 84.226 1.00 46.06 94 GLY A C 1
ATOM 728 O O . GLY A 1 94 ? -42.261 3.456 83.101 1.00 46.06 94 GLY A O 1
ATOM 729 N N . VAL A 1 95 ? -42.946 5.046 84.532 1.00 49.59 95 VAL A N 1
ATOM 730 C CA . VAL A 1 95 ? -42.893 6.150 83.551 1.00 49.59 95 VAL A CA 1
ATOM 731 C C . VAL A 1 95 ? -41.460 6.384 83.056 1.00 49.59 95 VAL A C 1
ATOM 733 O O . VAL A 1 95 ? -41.241 6.593 81.863 1.00 49.59 95 VAL A O 1
ATOM 736 N N . LYS A 1 96 ? -40.450 6.282 83.934 1.00 46.62 96 LYS A N 1
ATOM 737 C CA . LYS A 1 96 ? -39.039 6.390 83.523 1.00 46.62 96 LYS A CA 1
ATOM 738 C C . LYS A 1 96 ? -38.586 5.229 82.633 1.00 46.62 96 LYS A C 1
ATOM 740 O O . LYS A 1 96 ? -37.906 5.487 81.643 1.00 46.62 96 LYS A O 1
ATOM 745 N N . CYS A 1 97 ? -38.978 3.986 82.926 1.00 45.81 97 CYS A N 1
ATOM 746 C CA . CYS A 1 97 ? -38.660 2.845 82.056 1.00 45.81 97 CYS A CA 1
ATOM 747 C C . CYS A 1 97 ? -39.408 2.905 80.707 1.00 45.81 97 CYS A C 1
ATOM 749 O O . CYS A 1 97 ? -38.827 2.559 79.678 1.00 45.81 97 CYS A O 1
ATOM 751 N N . GLN A 1 98 ? -40.636 3.437 80.660 1.00 49.84 98 GLN A N 1
ATOM 752 C CA . GLN A 1 98 ? -41.340 3.715 79.397 1.00 49.84 98 GLN A CA 1
ATOM 753 C C . GLN A 1 98 ? -40.642 4.792 78.552 1.00 49.84 98 GLN A C 1
ATOM 755 O O . GLN A 1 98 ? -40.504 4.628 77.342 1.00 49.84 98 GLN A O 1
ATOM 760 N N . CYS A 1 99 ? -40.136 5.866 79.166 1.00 47.44 99 CYS A N 1
ATOM 761 C CA . CYS A 1 99 ? -39.362 6.875 78.437 1.00 47.44 99 CYS A CA 1
ATOM 762 C C . CYS A 1 99 ? -38.029 6.324 77.910 1.00 47.44 99 CYS A C 1
ATOM 764 O O . CYS A 1 99 ? -37.680 6.584 76.763 1.00 47.44 99 CYS A O 1
ATOM 766 N N . ILE A 1 100 ? -37.287 5.546 78.707 1.00 51.59 100 ILE A N 1
ATOM 767 C CA . ILE A 1 100 ? -35.998 4.973 78.280 1.00 51.59 100 ILE A CA 1
ATOM 768 C C . ILE A 1 100 ? -36.196 3.952 77.150 1.00 51.59 100 ILE A C 1
ATOM 770 O O . ILE A 1 100 ? -35.463 3.997 76.166 1.00 51.59 100 ILE A O 1
ATOM 774 N N . SER A 1 101 ? -37.211 3.087 77.232 1.00 51.69 101 SER A N 1
ATOM 775 C CA . SER A 1 101 ? -37.546 2.150 76.145 1.00 51.69 101 SER A CA 1
ATOM 776 C C . SER A 1 101 ? -37.996 2.864 74.866 1.00 51.69 101 SER A C 1
ATOM 778 O O . SER A 1 101 ? -37.550 2.491 73.784 1.00 51.69 101 SER A O 1
ATOM 780 N N . ALA A 1 102 ? -38.788 3.937 74.966 1.00 55.22 102 ALA A N 1
ATOM 781 C CA . ALA A 1 102 ? -39.161 4.757 73.811 1.00 55.22 102 ALA A CA 1
ATOM 782 C C . ALA A 1 102 ? -37.953 5.467 73.169 1.00 55.22 102 ALA A C 1
ATOM 784 O O . ALA A 1 102 ? -37.879 5.567 71.944 1.00 55.22 102 ALA A O 1
ATOM 785 N N . ILE A 1 103 ? -36.991 5.928 73.976 1.00 55.50 103 ILE A N 1
ATOM 786 C CA . ILE A 1 103 ? -35.749 6.542 73.486 1.00 55.50 103 ILE A CA 1
ATOM 787 C C . ILE A 1 103 ? -34.862 5.495 72.799 1.00 55.50 103 ILE A C 1
ATOM 789 O O . ILE A 1 103 ? -34.398 5.753 71.690 1.00 55.50 103 ILE A O 1
ATOM 793 N N . MET A 1 104 ? -34.671 4.312 73.392 1.00 44.34 104 MET A N 1
ATOM 794 C CA . MET A 1 104 ? -33.895 3.226 72.771 1.00 44.34 104 MET A CA 1
ATOM 795 C C . MET A 1 104 ? -34.531 2.763 71.452 1.00 44.34 104 MET A C 1
ATOM 797 O O . MET A 1 104 ? -33.850 2.754 70.432 1.00 44.34 104 MET A O 1
ATOM 801 N N . ALA A 1 105 ? -35.852 2.546 71.422 1.00 54.97 105 ALA A N 1
ATOM 802 C CA . ALA A 1 105 ? -36.581 2.208 70.196 1.00 54.97 105 ALA A CA 1
ATOM 803 C C . ALA A 1 105 ? -36.475 3.299 69.115 1.00 54.97 105 ALA A C 1
ATOM 805 O O . ALA A 1 105 ? -36.455 3.001 67.923 1.00 54.97 105 ALA A O 1
ATOM 806 N N . SER A 1 106 ? -36.390 4.575 69.510 1.00 55.97 106 SER A N 1
ATOM 807 C CA . SER A 1 106 ? -36.139 5.658 68.557 1.00 55.97 106 SER A CA 1
ATOM 808 C C . SER A 1 106 ? -34.701 5.642 68.027 1.00 55.97 106 SER A C 1
ATOM 810 O O . SER A 1 106 ? -34.507 5.868 66.839 1.00 55.97 106 SER A O 1
ATOM 812 N N . GLY A 1 107 ? -33.702 5.332 68.861 1.00 55.34 107 GLY A N 1
ATOM 813 C CA . GLY A 1 107 ? -32.298 5.218 68.453 1.00 55.34 107 GLY A CA 1
ATOM 814 C C . GLY A 1 107 ? -32.068 4.118 67.415 1.00 55.34 107 GLY A C 1
ATOM 815 O O . GLY A 1 107 ? -31.437 4.383 66.391 1.00 55.34 107 GLY A O 1
ATOM 816 N N . ASP A 1 108 ? -32.649 2.938 67.638 1.00 55.03 108 ASP A N 1
ATOM 817 C CA . ASP A 1 108 ? -32.584 1.805 66.704 1.00 55.03 108 ASP A CA 1
ATOM 818 C C . ASP A 1 108 ? -33.276 2.146 65.374 1.00 55.03 108 ASP A C 1
ATOM 820 O O . ASP A 1 108 ? -32.703 1.961 64.302 1.00 55.03 108 ASP A O 1
ATOM 824 N N . PHE A 1 109 ? -34.446 2.792 65.436 1.00 50.44 109 PHE A N 1
ATOM 825 C CA . PHE A 1 109 ? -35.165 3.285 64.258 1.00 50.44 109 PHE A CA 1
ATOM 826 C C . PHE A 1 109 ? -34.361 4.317 63.448 1.00 50.44 109 PHE A C 1
ATOM 828 O O . PHE A 1 109 ? -34.381 4.300 62.218 1.00 50.44 109 PHE A O 1
ATOM 835 N N . TRP A 1 110 ? -33.626 5.219 64.107 1.00 51.62 110 TRP A N 1
ATOM 836 C CA . TRP A 1 110 ? -32.759 6.185 63.423 1.00 51.62 110 TRP A CA 1
ATOM 837 C C . TRP A 1 110 ? -31.541 5.522 62.768 1.00 51.62 110 TRP A C 1
ATOM 839 O O . TRP A 1 110 ? -31.130 5.968 61.694 1.00 51.62 110 TRP A O 1
ATOM 849 N N . GLN A 1 111 ? -30.964 4.476 63.371 1.00 60.12 111 GLN A N 1
ATOM 850 C CA . GLN A 1 111 ? -29.886 3.713 62.732 1.00 60.12 111 GLN A CA 1
ATOM 851 C C . GLN A 1 111 ? -30.387 2.960 61.501 1.00 60.12 111 GLN A C 1
ATOM 853 O O . GLN A 1 111 ? -29.779 3.054 60.435 1.00 60.12 111 GLN A O 1
ATOM 858 N N . GLU A 1 112 ? -31.530 2.291 61.619 1.00 57.66 112 GLU A N 1
ATOM 859 C CA . GLU A 1 112 ? -32.159 1.547 60.530 1.00 57.66 112 GLU A CA 1
ATOM 860 C C . GLU A 1 112 ? -32.534 2.481 59.367 1.00 57.66 112 GLU A C 1
ATOM 862 O O . GLU A 1 112 ? -32.170 2.237 58.216 1.00 57.66 112 GLU A O 1
ATOM 867 N N . MET A 1 113 ? -33.122 3.645 59.667 1.00 59.97 113 MET A N 1
ATOM 868 C CA . MET A 1 113 ? -33.437 4.657 58.657 1.00 59.97 113 MET A CA 1
ATOM 869 C C . MET A 1 113 ? -32.175 5.201 57.965 1.00 59.97 113 MET A C 1
ATOM 871 O O . MET A 1 113 ? -32.173 5.420 56.753 1.00 59.97 113 MET A O 1
ATOM 875 N N . LYS A 1 114 ? -31.071 5.379 58.701 1.00 61.09 114 LYS A N 1
ATOM 876 C CA . LYS A 1 114 ? -29.797 5.833 58.127 1.00 61.09 114 LYS A CA 1
ATOM 877 C C . LYS A 1 114 ? -29.205 4.800 57.164 1.00 61.09 114 LYS A C 1
ATOM 879 O O . LYS A 1 114 ? -28.781 5.192 56.081 1.00 61.09 114 LYS A O 1
ATOM 884 N N . HIS A 1 115 ? -29.242 3.515 57.521 1.00 64.06 115 HIS A N 1
ATOM 885 C CA . HIS A 1 115 ? -28.821 2.418 56.643 1.00 64.06 115 HIS A CA 1
ATOM 886 C C . HIS A 1 115 ? -29.692 2.306 55.385 1.00 64.06 115 HIS A C 1
ATOM 888 O O . HIS A 1 115 ? -29.169 2.125 54.286 1.00 64.06 115 HIS A O 1
ATOM 894 N N . THR A 1 116 ? -31.012 2.477 55.513 1.00 67.38 116 THR A N 1
ATOM 895 C CA . THR A 1 116 ? -31.905 2.469 54.341 1.00 67.38 116 THR A CA 1
ATOM 896 C C . THR A 1 116 ? -31.663 3.652 53.407 1.00 67.38 116 THR A C 1
ATOM 898 O O . THR A 1 116 ? -31.745 3.497 52.192 1.00 67.38 116 THR A O 1
ATOM 901 N N . LYS A 1 117 ? -31.311 4.825 53.948 1.00 71.88 117 LYS A N 1
ATOM 902 C CA . LYS A 1 117 ? -30.999 6.009 53.145 1.00 71.88 117 LYS A CA 1
ATOM 903 C C . LYS A 1 117 ? -29.709 5.831 52.349 1.00 71.88 117 LYS A C 1
ATOM 905 O O . LYS A 1 117 ? -29.719 6.071 51.151 1.00 71.88 117 LYS A O 1
ATOM 910 N N . THR A 1 118 ? -28.636 5.353 52.981 1.00 71.31 118 THR A N 1
ATOM 911 C CA . THR A 1 118 ? -27.372 5.088 52.273 1.00 71.31 118 THR A CA 1
ATOM 912 C C . THR A 1 118 ? -27.549 4.065 51.151 1.00 71.31 118 THR A C 1
ATOM 914 O O . THR A 1 118 ? -27.017 4.264 50.069 1.00 71.31 118 THR A O 1
ATOM 917 N N . ALA A 1 119 ? -28.363 3.026 51.364 1.00 69.94 119 ALA A N 1
ATOM 918 C CA . ALA A 1 119 ? -28.656 2.031 50.331 1.00 69.94 119 ALA A CA 1
ATOM 919 C C . ALA A 1 119 ? -29.505 2.584 49.165 1.00 69.94 119 ALA A C 1
ATOM 921 O O . ALA A 1 119 ? -29.386 2.110 48.037 1.00 69.94 119 ALA A O 1
ATOM 922 N N . LEU A 1 120 ? -30.375 3.572 49.416 1.00 69.62 120 LEU A N 1
ATOM 923 C CA . LEU A 1 120 ? -31.129 4.267 48.366 1.00 69.62 120 LEU A CA 1
ATOM 924 C C . LEU A 1 120 ? -30.231 5.201 47.548 1.00 69.62 120 LEU A C 1
ATOM 926 O O . LEU A 1 120 ? -30.328 5.188 46.324 1.00 69.62 120 LEU A O 1
ATOM 930 N N . ASP A 1 121 ? -29.347 5.947 48.210 1.00 71.81 121 ASP A N 1
ATOM 931 C CA . ASP A 1 121 ? -28.397 6.846 47.546 1.00 71.81 121 ASP A CA 1
ATOM 932 C C . ASP A 1 121 ? -27.431 6.036 46.644 1.00 71.81 121 ASP A C 1
ATOM 934 O O . ASP A 1 121 ? -27.319 6.310 45.451 1.00 71.81 121 ASP A O 1
ATOM 938 N N . GLU A 1 122 ? -26.837 4.946 47.157 1.00 75.25 122 GLU A N 1
ATOM 939 C CA . GLU A 1 122 ? -25.968 4.035 46.379 1.00 75.25 122 GLU A CA 1
ATOM 940 C C . GLU A 1 122 ? -26.682 3.420 45.164 1.00 75.25 122 GLU A C 1
ATOM 942 O O . GLU A 1 122 ? -26.079 3.141 44.124 1.00 75.25 122 GLU A O 1
ATOM 947 N N . ARG A 1 123 ? -27.991 3.205 45.279 1.00 71.06 123 ARG A N 1
ATOM 948 C CA . ARG A 1 123 ? -28.814 2.677 44.197 1.00 71.06 123 ARG A CA 1
ATOM 949 C C . ARG A 1 123 ? -29.083 3.726 43.121 1.00 71.06 123 ARG A C 1
ATOM 951 O O . ARG A 1 123 ? -29.020 3.377 41.946 1.00 71.06 123 ARG A O 1
ATOM 958 N N . GLU A 1 124 ? -29.419 4.961 43.486 1.00 73.81 124 GLU A N 1
ATOM 959 C CA . GLU A 1 124 ? -29.609 6.050 42.515 1.00 73.81 124 GLU A CA 1
ATOM 960 C C . GLU A 1 124 ? -28.307 6.340 41.750 1.00 73.81 124 GLU A C 1
ATOM 962 O O . GLU A 1 124 ? -28.322 6.550 40.532 1.00 73.81 124 GLU A O 1
ATOM 967 N N . ASP A 1 125 ? -27.169 6.238 42.437 1.00 75.50 125 ASP A N 1
ATOM 968 C CA . ASP A 1 125 ? -25.844 6.321 41.824 1.00 75.50 125 ASP A CA 1
ATOM 969 C C . ASP A 1 125 ? -25.600 5.169 40.830 1.00 75.50 125 ASP A C 1
ATOM 971 O O . ASP A 1 125 ? -25.145 5.401 39.708 1.00 75.50 125 ASP A O 1
ATOM 975 N N . MET A 1 126 ? -25.961 3.925 41.165 1.00 71.06 126 MET A N 1
ATOM 976 C CA . MET A 1 126 ? -25.879 2.814 40.203 1.00 71.06 126 MET A CA 1
ATOM 977 C C . MET A 1 126 ? -26.852 2.988 39.023 1.00 71.06 126 MET A C 1
ATOM 979 O O . MET A 1 126 ? -26.466 2.825 37.867 1.00 71.06 126 MET A O 1
ATOM 983 N N . GLU A 1 127 ? -28.102 3.377 39.276 1.00 73.88 127 GLU A N 1
ATOM 984 C CA . GLU A 1 127 ? -29.130 3.567 38.240 1.00 73.88 127 GLU A CA 1
ATOM 985 C C . GLU A 1 127 ? -28.742 4.673 37.237 1.00 73.88 127 GLU A C 1
ATOM 987 O O . GLU A 1 127 ? -29.087 4.586 36.057 1.00 73.88 127 GLU A O 1
ATOM 992 N N . SER A 1 128 ? -27.968 5.673 37.670 1.00 77.19 128 SER A N 1
ATOM 993 C CA . SER A 1 128 ? -27.467 6.753 36.810 1.00 77.19 128 SER A CA 1
ATOM 994 C C . SER A 1 128 ? -26.157 6.435 36.074 1.00 77.19 128 SER A C 1
ATOM 996 O O . SER A 1 128 ? -25.980 6.882 34.941 1.00 77.19 128 SER A O 1
ATOM 998 N N . THR A 1 129 ? -25.253 5.643 36.657 1.00 79.19 129 THR A N 1
ATOM 999 C CA . THR A 1 129 ? -23.920 5.358 36.082 1.00 79.19 129 THR A CA 1
ATOM 1000 C C . THR A 1 129 ? -23.926 4.260 35.014 1.00 79.19 129 THR A C 1
ATOM 1002 O O . THR A 1 129 ? -23.334 4.439 33.945 1.00 79.19 129 THR A O 1
ATOM 1005 N N . PHE A 1 130 ? -24.649 3.160 35.237 1.00 79.06 130 PHE A N 1
ATOM 1006 C CA . PHE A 1 130 ? -24.774 2.054 34.276 1.00 79.06 130 PHE A CA 1
ATOM 1007 C C . PHE A 1 130 ? -25.228 2.466 32.858 1.00 79.06 130 PHE A C 1
ATOM 1009 O O . PHE A 1 130 ? -24.614 2.018 31.882 1.00 79.06 130 PHE A O 1
ATOM 1016 N N . PRO A 1 131 ? -26.267 3.310 32.666 1.00 79.50 131 PRO A N 1
ATOM 1017 C CA . PRO A 1 131 ? -26.678 3.716 31.323 1.00 79.50 131 PRO A CA 1
ATOM 1018 C C . PRO A 1 131 ? -25.608 4.544 30.605 1.00 79.50 131 PRO A C 1
ATOM 1020 O O . PRO A 1 131 ? -25.526 4.493 29.376 1.00 79.50 131 PRO A O 1
ATOM 1023 N N . ASP A 1 132 ? -24.771 5.285 31.330 1.00 84.69 132 ASP A N 1
ATOM 1024 C CA . ASP A 1 132 ? -23.672 6.038 30.730 1.00 84.69 132 ASP A CA 1
ATOM 1025 C C . ASP A 1 132 ? -22.513 5.128 30.311 1.00 84.69 132 ASP A C 1
ATOM 1027 O O . ASP A 1 132 ? -21.946 5.322 29.234 1.00 84.69 132 ASP A O 1
ATOM 1031 N N . GLU A 1 133 ? -22.207 4.085 31.081 1.00 84.19 133 GLU A N 1
ATOM 1032 C CA . GLU A 1 133 ? -21.255 3.045 30.673 1.00 84.19 133 GLU A CA 1
ATOM 1033 C C . GLU A 1 133 ? -21.735 2.283 29.432 1.00 84.19 133 GLU A C 1
ATOM 1035 O O . GLU A 1 133 ? -20.977 2.127 28.472 1.00 84.19 133 GLU A O 1
ATOM 1040 N N . ALA A 1 134 ? -23.016 1.905 29.383 1.00 84.19 134 ALA A N 1
ATOM 1041 C CA . ALA A 1 134 ? -23.608 1.249 28.219 1.00 84.19 134 ALA A CA 1
ATOM 1042 C C . ALA A 1 134 ? -23.562 2.140 26.963 1.00 84.19 134 ALA A C 1
ATOM 1044 O O . ALA A 1 134 ? -23.257 1.663 25.866 1.00 84.19 134 ALA A O 1
ATOM 1045 N N . LYS A 1 135 ? -23.815 3.451 27.102 1.00 86.25 135 LYS A N 1
ATOM 1046 C CA . LYS A 1 135 ? -23.642 4.418 26.002 1.00 86.25 135 LYS A CA 1
ATOM 1047 C C . LYS A 1 135 ? -22.187 4.497 25.545 1.00 86.25 135 LYS A C 1
ATOM 1049 O O . LYS A 1 135 ? -21.945 4.522 24.342 1.00 86.25 135 LYS A O 1
ATOM 1054 N N . ARG A 1 136 ? -21.222 4.523 26.474 1.00 88.25 136 ARG A N 1
ATOM 1055 C CA . ARG A 1 136 ? -19.783 4.558 26.152 1.00 88.25 136 ARG A CA 1
ATOM 1056 C C . ARG A 1 136 ? -19.339 3.307 25.400 1.00 88.25 136 ARG A C 1
ATOM 1058 O O . ARG A 1 136 ? -18.663 3.436 24.385 1.00 88.25 136 ARG A O 1
ATOM 1065 N N . GLN A 1 137 ? -19.751 2.121 25.848 1.00 90.31 137 GLN A N 1
ATOM 1066 C CA . GLN A 1 137 ? -19.444 0.860 25.166 1.00 90.31 137 GLN A CA 1
ATOM 1067 C C . GLN A 1 137 ? -20.050 0.811 23.759 1.00 90.31 137 GLN A C 1
ATOM 1069 O O . GLN A 1 137 ? -19.359 0.452 22.809 1.00 90.31 137 GLN A O 1
ATOM 1074 N N . LYS A 1 138 ? -21.309 1.243 23.598 1.00 89.31 138 LYS A N 1
ATOM 1075 C CA . LYS A 1 138 ? -21.945 1.352 22.275 1.00 89.31 138 LYS A CA 1
ATOM 1076 C C . LYS A 1 138 ? -21.213 2.342 21.371 1.00 89.31 138 LYS A C 1
ATOM 1078 O O . LYS A 1 138 ? -20.925 2.011 20.230 1.00 89.31 138 LYS A O 1
ATOM 1083 N N . ALA A 1 139 ? -20.851 3.520 21.879 1.00 92.75 139 ALA A N 1
ATOM 1084 C CA . ALA A 1 139 ? -20.085 4.503 21.115 1.00 92.75 139 ALA A CA 1
ATOM 1085 C C . ALA A 1 139 ? -18.707 3.964 20.688 1.00 92.75 139 ALA A C 1
ATOM 1087 O O . ALA A 1 139 ? -18.289 4.181 19.553 1.00 92.75 139 ALA A O 1
ATOM 1088 N N . ALA A 1 140 ? -18.021 3.230 21.570 1.00 93.06 140 ALA A N 1
ATOM 1089 C CA . ALA A 1 140 ? -16.752 2.578 21.254 1.00 93.06 140 ALA A CA 1
ATOM 1090 C C . ALA A 1 140 ? -16.912 1.486 20.182 1.00 93.06 140 ALA A C 1
ATOM 1092 O O . ALA A 1 140 ? -16.080 1.395 19.282 1.00 93.06 140 ALA A O 1
ATOM 1093 N N . LEU A 1 141 ? -17.989 0.696 20.241 1.00 95.25 141 LEU A N 1
ATOM 1094 C CA . LEU A 1 141 ? -18.312 -0.315 19.234 1.00 95.25 141 LEU A CA 1
ATOM 1095 C C . LEU A 1 141 ? -18.593 0.310 17.863 1.00 95.25 141 LEU A C 1
ATOM 1097 O O . LEU A 1 141 ? -18.038 -0.148 16.867 1.00 95.25 141 LEU A O 1
ATOM 1101 N N . GLU A 1 142 ? -19.401 1.369 17.809 1.00 94.50 142 GLU A N 1
ATOM 1102 C CA . GLU A 1 142 ? -19.674 2.092 16.562 1.00 94.50 142 GLU A CA 1
ATOM 1103 C C . GLU A 1 142 ? -18.380 2.663 15.968 1.00 94.50 142 GLU A C 1
ATOM 1105 O O . GLU A 1 142 ? -18.092 2.437 14.791 1.00 94.50 142 GLU A O 1
ATOM 1110 N N . LEU A 1 143 ? -17.538 3.302 16.789 1.00 95.38 143 LEU A N 1
ATOM 1111 C CA . LEU A 1 143 ? -16.242 3.816 16.346 1.00 95.38 143 LEU A CA 1
ATOM 1112 C C . LEU A 1 143 ? -15.348 2.696 15.794 1.00 95.38 143 LEU A C 1
ATOM 1114 O O . LEU A 1 143 ? -14.879 2.798 14.661 1.00 95.38 143 LEU A O 1
ATOM 1118 N N . ALA A 1 144 ? -15.147 1.616 16.548 1.00 95.94 144 ALA A N 1
ATOM 1119 C CA . ALA A 1 144 ? -14.305 0.503 16.117 1.00 95.94 144 ALA A CA 1
ATOM 1120 C C . ALA A 1 144 ? -14.845 -0.165 14.839 1.00 95.94 144 ALA A C 1
ATOM 1122 O O . ALA A 1 144 ? -14.082 -0.475 13.926 1.00 95.94 144 ALA A O 1
ATOM 1123 N N . SER A 1 145 ? -16.166 -0.321 14.718 1.00 94.75 145 SER A N 1
ATOM 1124 C CA . SER A 1 145 ? -16.793 -0.867 13.510 1.00 94.75 145 SER A CA 1
ATOM 1125 C C . SER A 1 145 ? -16.606 0.042 12.289 1.00 94.75 145 SER A C 1
ATOM 1127 O O . SER A 1 145 ? -16.353 -0.449 11.187 1.00 94.75 145 SER A O 1
ATOM 1129 N N . SER A 1 146 ? -16.646 1.365 12.484 1.00 97.19 146 SER A N 1
ATOM 1130 C CA . SER A 1 146 ? -16.393 2.338 11.421 1.00 97.19 146 SER A CA 1
ATOM 1131 C C . SER A 1 146 ? -14.941 2.292 10.934 1.00 97.19 146 SER A C 1
ATOM 1133 O O . SER A 1 146 ? -14.701 2.316 9.728 1.00 97.19 146 SER A O 1
ATOM 1135 N N . GLN A 1 147 ? -13.978 2.130 11.848 1.00 97.19 147 GLN A N 1
ATOM 1136 C CA . GLN A 1 147 ? -12.558 1.989 11.516 1.00 97.19 147 GLN A CA 1
ATOM 1137 C C . GLN A 1 147 ? -12.285 0.697 10.740 1.00 97.19 147 GLN A C 1
ATOM 1139 O O . GLN A 1 147 ? -11.572 0.720 9.741 1.00 97.19 147 GLN A O 1
ATOM 1144 N N . VAL A 1 148 ? -12.909 -0.422 11.128 1.00 97.19 148 VAL A N 1
ATOM 1145 C CA . VAL A 1 148 ? -12.845 -1.674 10.353 1.00 97.19 148 VAL A CA 1
ATOM 1146 C C . VAL A 1 148 ? -13.395 -1.474 8.939 1.00 97.19 148 VAL A C 1
ATOM 1148 O O . VAL A 1 148 ? -12.800 -1.953 7.974 1.00 97.19 148 VAL A O 1
ATOM 1151 N N . ALA A 1 149 ? -14.513 -0.758 8.789 1.00 97.12 149 ALA A N 1
ATOM 1152 C CA . ALA A 1 149 ? -15.079 -0.474 7.472 1.00 97.12 149 ALA A CA 1
ATOM 1153 C C . ALA A 1 149 ? -14.131 0.375 6.607 1.00 97.12 149 ALA A C 1
ATOM 1155 O O . ALA A 1 149 ? -13.947 0.058 5.432 1.00 97.12 149 ALA A O 1
ATOM 1156 N N . GLN A 1 150 ? -13.491 1.394 7.189 1.00 97.44 150 GLN A N 1
ATOM 1157 C CA . GLN A 1 150 ? -12.481 2.212 6.510 1.00 97.44 150 GLN A CA 1
ATOM 1158 C C . GLN A 1 150 ? -11.269 1.378 6.084 1.00 97.44 150 GLN A C 1
ATOM 1160 O O . GLN A 1 150 ? -10.908 1.388 4.911 1.00 97.44 150 GLN A O 1
ATOM 1165 N N . LEU A 1 151 ? -10.698 0.576 6.988 1.00 98.00 151 LEU A N 1
ATOM 1166 C CA . LEU A 1 151 ? -9.558 -0.289 6.668 1.00 98.00 151 LEU A CA 1
ATOM 1167 C C . LEU A 1 151 ? -9.884 -1.285 5.551 1.00 98.00 151 LEU A C 1
ATOM 1169 O O . LEU A 1 151 ? -9.057 -1.526 4.677 1.00 98.00 151 LEU A O 1
ATOM 1173 N N . ARG A 1 152 ? -11.101 -1.840 5.526 1.00 96.44 152 ARG A N 1
ATOM 1174 C CA . ARG A 1 152 ? -11.546 -2.727 4.439 1.00 96.44 152 ARG A CA 1
ATOM 1175 C C . ARG A 1 152 ? -11.673 -2.001 3.102 1.00 96.44 152 ARG A C 1
ATOM 1177 O O . ARG A 1 152 ? -11.323 -2.582 2.078 1.00 96.44 152 ARG A O 1
ATOM 1184 N N . GLN A 1 153 ? -12.149 -0.756 3.098 1.00 97.75 153 GLN A N 1
ATOM 1185 C CA . GLN A 1 153 ? -12.169 0.067 1.885 1.00 97.75 153 GLN A CA 1
ATOM 1186 C C . GLN A 1 153 ? -10.749 0.355 1.395 1.00 97.75 153 GLN A C 1
ATOM 1188 O O . GLN A 1 153 ? -10.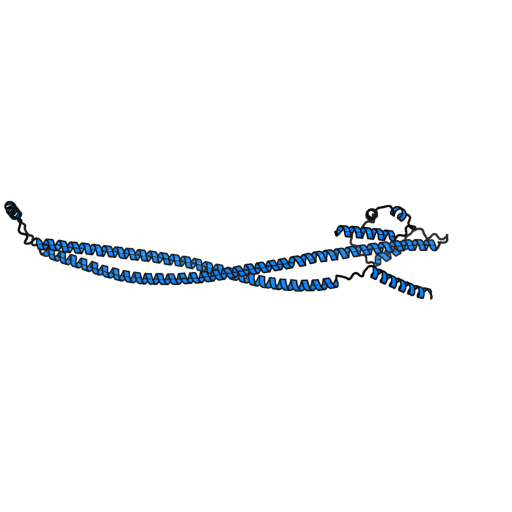467 0.162 0.218 1.00 97.75 153 GLN A O 1
ATOM 1193 N N . GLU A 1 154 ? -9.843 0.731 2.297 1.00 97.69 154 GLU A N 1
ATOM 1194 C CA . GLU A 1 154 ? -8.441 0.987 1.957 1.00 97.69 154 GLU A CA 1
ATOM 1195 C C . GLU A 1 154 ? -7.724 -0.265 1.429 1.00 97.69 154 GLU A C 1
ATOM 1197 O O . GLU A 1 154 ? -6.922 -0.181 0.500 1.00 97.69 154 GLU A O 1
ATOM 1202 N N . LEU A 1 155 ? -8.018 -1.443 1.988 1.00 98.12 155 LEU A N 1
ATOM 1203 C CA . LEU A 1 155 ? -7.498 -2.717 1.486 1.00 98.12 155 LEU A CA 1
ATOM 1204 C C . LEU A 1 155 ? -8.020 -3.039 0.083 1.00 98.12 155 LEU A C 1
ATOM 1206 O O . LEU A 1 155 ? -7.254 -3.538 -0.738 1.00 98.12 155 LEU A O 1
ATOM 1210 N N . ALA A 1 156 ? -9.290 -2.738 -0.207 1.00 97.75 156 ALA A N 1
ATOM 1211 C CA . ALA A 1 156 ? -9.847 -2.906 -1.546 1.00 97.75 156 ALA A CA 1
ATOM 1212 C C . ALA A 1 156 ? -9.159 -1.974 -2.552 1.00 97.75 156 ALA A C 1
ATOM 1214 O O . ALA A 1 156 ? -8.687 -2.441 -3.583 1.00 97.75 156 ALA A O 1
ATOM 1215 N N . THR A 1 157 ? -8.990 -0.692 -2.208 1.00 97.81 157 THR A N 1
ATOM 1216 C CA . THR A 1 157 ? -8.276 0.253 -3.080 1.00 97.81 157 THR A CA 1
ATOM 1217 C C . THR A 1 157 ? -6.822 -0.153 -3.305 1.00 97.81 157 THR A C 1
ATOM 1219 O O . THR A 1 157 ? -6.340 -0.080 -4.427 1.00 97.81 157 THR A O 1
ATOM 1222 N N . LEU A 1 158 ? -6.124 -0.642 -2.271 1.00 98.06 158 LEU A N 1
ATOM 1223 C CA . LEU A 1 158 ? -4.747 -1.125 -2.416 1.00 98.06 158 LEU A CA 1
ATOM 1224 C C . LEU A 1 158 ? -4.663 -2.358 -3.325 1.00 98.06 158 LEU A C 1
ATOM 1226 O O . LEU A 1 158 ? -3.695 -2.499 -4.068 1.00 98.06 158 LEU A O 1
ATOM 1230 N N . ALA A 1 159 ? -5.657 -3.247 -3.272 1.00 97.06 159 ALA A N 1
ATOM 1231 C CA . ALA A 1 159 ? -5.724 -4.408 -4.153 1.00 97.06 159 ALA A CA 1
ATOM 1232 C C . ALA A 1 159 ? -5.934 -4.000 -5.620 1.00 97.06 159 ALA A C 1
ATOM 1234 O O . ALA A 1 159 ? -5.257 -4.545 -6.493 1.00 97.06 159 ALA A O 1
ATOM 1235 N N . ASP A 1 160 ? -6.809 -3.023 -5.874 1.00 97.88 160 ASP A N 1
ATOM 1236 C CA . ASP A 1 160 ? -7.035 -2.473 -7.214 1.00 97.88 160 ASP A CA 1
ATOM 1237 C C . ASP A 1 160 ? -5.758 -1.807 -7.751 1.00 97.88 160 ASP A C 1
ATOM 1239 O O . ASP A 1 160 ? -5.291 -2.148 -8.834 1.00 97.88 160 ASP A O 1
ATOM 1243 N N . GLU A 1 161 ? -5.109 -0.955 -6.951 1.00 97.31 161 GLU A N 1
ATOM 1244 C CA . GLU A 1 161 ? -3.855 -0.291 -7.329 1.00 97.31 161 GLU A CA 1
ATOM 1245 C C . GLU A 1 161 ? -2.713 -1.286 -7.606 1.00 97.31 161 GLU A C 1
ATOM 1247 O O . GLU A 1 161 ? -1.906 -1.073 -8.511 1.00 97.31 161 GLU A O 1
ATOM 1252 N N . LEU A 1 162 ? -2.618 -2.383 -6.846 1.00 97.62 162 LEU A N 1
ATOM 1253 C CA . LEU A 1 162 ? -1.655 -3.461 -7.113 1.00 97.62 162 LEU A CA 1
ATOM 1254 C C . LEU A 1 162 ? -1.963 -4.193 -8.427 1.00 97.62 162 LEU A C 1
ATOM 1256 O O . LEU A 1 162 ? -1.036 -4.609 -9.131 1.00 97.62 162 LEU A O 1
ATOM 1260 N N . GLY A 1 163 ? -3.248 -4.349 -8.753 1.00 97.44 163 GLY A N 1
ATOM 1261 C CA . GLY A 1 163 ? -3.712 -4.864 -10.037 1.00 97.44 163 GLY A CA 1
ATOM 1262 C C . GLY A 1 163 ? -3.312 -3.948 -11.191 1.00 97.44 163 GLY A C 1
ATOM 1263 O O . GLY A 1 163 ? -2.678 -4.409 -12.142 1.00 97.44 163 GLY A O 1
ATOM 1264 N N . ASP A 1 164 ? -3.592 -2.653 -11.069 1.00 97.56 164 ASP A N 1
ATOM 1265 C CA . ASP A 1 164 ? -3.256 -1.638 -12.069 1.00 97.56 164 ASP A CA 1
ATOM 1266 C C . ASP A 1 164 ? -1.747 -1.588 -12.330 1.00 97.56 164 ASP A C 1
ATOM 1268 O O . ASP A 1 164 ? -1.317 -1.639 -13.484 1.00 97.56 164 ASP A O 1
ATOM 1272 N N . ILE A 1 165 ? -0.926 -1.601 -11.273 1.00 97.12 165 ILE A N 1
ATOM 1273 C CA . ILE A 1 165 ? 0.538 -1.671 -11.392 1.00 97.12 165 ILE A CA 1
ATOM 1274 C C . ILE A 1 165 ? 0.961 -2.915 -12.186 1.00 97.12 165 ILE A C 1
ATOM 1276 O O . ILE A 1 165 ? 1.761 -2.817 -13.114 1.00 97.12 165 ILE A O 1
ATOM 1280 N N . ALA A 1 166 ? 0.391 -4.084 -11.878 1.00 96.94 166 ALA A N 1
ATOM 1281 C CA . ALA A 1 166 ? 0.720 -5.314 -12.593 1.00 96.94 166 ALA A CA 1
ATOM 1282 C C . ALA A 1 166 ? 0.319 -5.260 -14.078 1.00 96.94 166 ALA A C 1
ATOM 1284 O O . ALA A 1 166 ? 1.046 -5.784 -14.924 1.00 96.94 166 ALA A O 1
ATOM 1285 N N . THR A 1 167 ? -0.815 -4.634 -14.409 1.00 97.81 167 THR A N 1
ATOM 1286 C CA . THR A 1 167 ? -1.226 -4.446 -15.809 1.00 97.81 167 THR A CA 1
ATOM 1287 C C . THR A 1 167 ? -0.313 -3.467 -16.544 1.00 97.81 167 THR A C 1
ATOM 1289 O O . THR A 1 167 ? 0.154 -3.783 -17.638 1.00 97.81 167 THR A O 1
ATOM 1292 N N . SER A 1 168 ? 0.029 -2.341 -15.912 1.00 96.31 168 SER A N 1
ATOM 1293 C CA . SER A 1 168 ? 0.944 -1.339 -16.462 1.00 96.31 168 SER A CA 1
ATOM 1294 C C . SER A 1 168 ? 2.327 -1.933 -16.730 1.00 96.31 168 SER A C 1
ATOM 1296 O O . SER A 1 168 ? 2.894 -1.702 -17.795 1.00 96.31 168 SER A O 1
ATOM 1298 N N . ASP A 1 169 ? 2.865 -2.739 -15.811 1.00 96.94 169 ASP A N 1
ATOM 1299 C CA . ASP A 1 169 ? 4.150 -3.418 -16.004 1.00 96.94 169 ASP A CA 1
ATOM 1300 C C . ASP A 1 169 ? 4.119 -4.344 -17.226 1.00 96.94 169 ASP A C 1
ATOM 1302 O O . ASP A 1 169 ? 5.034 -4.328 -18.047 1.00 96.94 169 ASP A O 1
ATOM 1306 N N . GLN A 1 170 ? 3.045 -5.124 -17.390 1.00 97.50 170 GLN A N 1
ATOM 1307 C CA . GLN A 1 170 ? 2.896 -6.012 -18.545 1.00 97.50 170 GLN A CA 1
ATOM 1308 C C . GLN A 1 170 ? 2.823 -5.244 -19.867 1.00 97.50 170 GLN A C 1
ATOM 1310 O O . GLN A 1 170 ? 3.377 -5.696 -20.870 1.00 97.50 170 GLN A O 1
ATOM 1315 N N . GLU A 1 171 ? 2.117 -4.115 -19.897 1.00 96.81 171 GLU A N 1
ATOM 1316 C CA . GLU A 1 171 ? 2.028 -3.267 -21.086 1.00 96.81 171 GLU A CA 1
ATOM 1317 C C . GLU A 1 171 ? 3.375 -2.622 -21.417 1.00 96.81 171 GLU A C 1
ATOM 1319 O O . GLU A 1 171 ? 3.802 -2.675 -22.572 1.00 96.81 171 GLU A O 1
ATOM 1324 N N . LEU A 1 172 ? 4.088 -2.104 -20.412 1.00 96.44 172 LEU A N 1
ATOM 1325 C CA . LEU A 1 172 ? 5.437 -1.559 -20.572 1.00 96.44 172 LEU A CA 1
ATOM 1326 C C . LEU A 1 172 ? 6.407 -2.606 -21.126 1.00 96.44 172 LEU A C 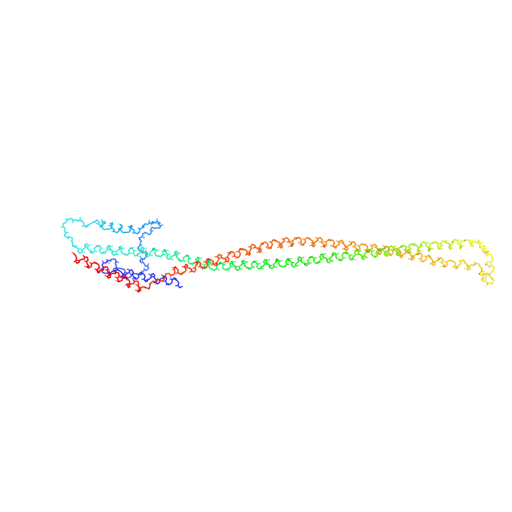1
ATOM 1328 O O . LEU A 1 172 ? 7.132 -2.319 -22.078 1.00 96.44 172 LEU A O 1
ATOM 1332 N N . THR A 1 173 ? 6.396 -3.833 -20.594 1.00 97.31 173 THR A N 1
ATOM 1333 C CA . THR A 1 173 ? 7.246 -4.920 -21.102 1.00 97.31 173 THR A CA 1
ATOM 1334 C C . THR A 1 173 ? 6.909 -5.267 -22.551 1.00 97.31 173 THR A C 1
ATOM 1336 O O . THR A 1 173 ? 7.816 -5.368 -23.374 1.00 97.31 173 THR A O 1
ATOM 1339 N N . LYS A 1 174 ? 5.623 -5.376 -22.907 1.00 97.94 174 LYS A N 1
ATOM 1340 C CA . LYS A 1 174 ? 5.207 -5.652 -24.295 1.00 97.94 174 LYS A CA 1
ATOM 1341 C C . LYS A 1 174 ? 5.648 -4.556 -25.262 1.00 97.94 174 LYS A C 1
ATOM 1343 O O . LYS A 1 174 ? 6.124 -4.862 -26.353 1.00 97.94 174 LYS A O 1
ATOM 1348 N N . MET A 1 175 ? 5.486 -3.289 -24.877 1.00 95.50 175 MET A N 1
ATOM 1349 C CA . MET A 1 175 ? 5.939 -2.161 -25.692 1.00 95.50 175 MET A CA 1
ATOM 1350 C C . MET A 1 175 ? 7.457 -2.197 -25.864 1.00 95.50 175 MET A C 1
ATOM 1352 O O . MET A 1 175 ? 7.937 -2.084 -26.988 1.00 95.50 175 MET A O 1
ATOM 1356 N N . ARG A 1 176 ? 8.209 -2.464 -24.790 1.00 96.88 176 ARG A N 1
ATOM 1357 C CA . ARG A 1 176 ? 9.671 -2.553 -24.852 1.00 96.88 176 ARG A CA 1
ATOM 1358 C C . ARG A 1 176 ? 10.152 -3.693 -25.746 1.00 96.88 176 ARG A C 1
ATOM 1360 O O . ARG A 1 176 ? 11.075 -3.504 -26.535 1.00 96.88 176 ARG A O 1
ATOM 1367 N N . GLU A 1 177 ? 9.522 -4.861 -25.659 1.00 96.81 177 GLU A N 1
ATOM 1368 C CA . GLU A 1 177 ? 9.819 -5.997 -26.535 1.00 96.81 177 GLU A CA 1
ATOM 1369 C C . GLU A 1 177 ? 9.560 -5.657 -28.008 1.00 96.81 177 GLU A C 1
ATOM 1371 O O . GLU A 1 177 ? 10.394 -5.961 -28.862 1.00 96.81 177 GLU A O 1
ATOM 1376 N N . ALA A 1 178 ? 8.437 -4.998 -28.310 1.00 96.75 178 ALA A N 1
ATOM 1377 C CA . ALA A 1 178 ? 8.101 -4.576 -29.667 1.00 96.75 178 ALA A CA 1
ATOM 1378 C C . ALA A 1 178 ? 9.086 -3.523 -30.206 1.00 96.75 178 ALA A C 1
ATOM 1380 O O . ALA A 1 178 ? 9.605 -3.673 -31.312 1.00 96.75 178 ALA A O 1
ATOM 1381 N N . GLU A 1 179 ? 9.395 -2.494 -29.415 1.00 96.50 179 GLU A N 1
ATOM 1382 C CA . GLU A 1 179 ? 10.370 -1.456 -29.769 1.00 96.50 179 GLU A CA 1
ATOM 1383 C C . GLU A 1 179 ? 11.762 -2.038 -30.012 1.00 96.50 179 GLU A C 1
ATOM 1385 O O . GLU A 1 179 ? 12.407 -1.714 -31.010 1.00 96.50 179 GLU A O 1
ATOM 1390 N N . HIS A 1 180 ? 12.225 -2.929 -29.133 1.00 96.44 180 HIS A N 1
ATOM 1391 C CA . HIS A 1 180 ? 13.538 -3.545 -29.274 1.00 96.44 180 HIS A CA 1
ATOM 1392 C C . HIS A 1 180 ? 13.618 -4.433 -30.523 1.00 96.44 180 HIS A C 1
ATOM 1394 O O . HIS A 1 180 ? 14.626 -4.421 -31.230 1.00 96.44 180 HIS A O 1
ATOM 1400 N N . GLN A 1 181 ? 12.550 -5.166 -30.852 1.00 97.12 181 GLN A N 1
ATOM 1401 C CA . GLN A 1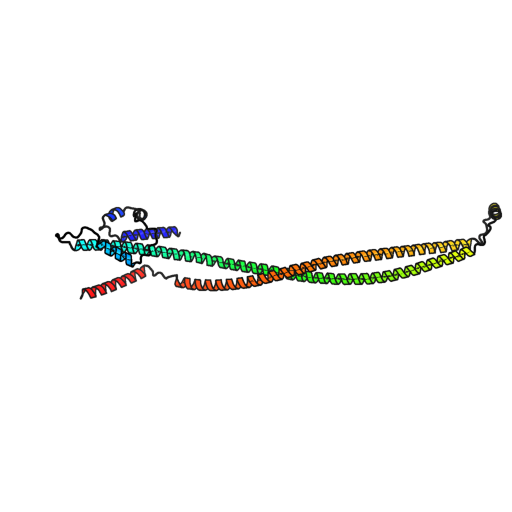 181 ? 12.491 -5.945 -32.093 1.00 97.12 181 GLN A CA 1
ATOM 1402 C C . GLN A 1 181 ? 12.607 -5.061 -33.339 1.00 97.12 181 GLN A C 1
ATOM 1404 O O . GLN A 1 181 ? 13.326 -5.423 -34.273 1.00 97.12 181 GLN A O 1
ATOM 1409 N N . GLU A 1 182 ? 11.929 -3.913 -33.366 1.00 95.69 182 GLU A N 1
ATOM 1410 C CA . GLU A 1 182 ? 12.039 -2.954 -34.470 1.00 95.69 182 GLU A CA 1
ATOM 1411 C C . GLU A 1 182 ? 13.433 -2.317 -34.531 1.00 95.69 182 GLU A C 1
ATOM 1413 O O . GLU A 1 182 ? 14.012 -2.227 -35.615 1.00 95.69 182 GLU A O 1
ATOM 1418 N N . HIS A 1 183 ? 14.029 -1.979 -33.382 1.00 96.31 183 HIS A N 1
ATOM 1419 C CA . HIS A 1 183 ? 15.406 -1.490 -33.319 1.00 96.31 183 HIS A CA 1
ATOM 1420 C C . HIS A 1 183 ? 16.397 -2.505 -33.904 1.00 96.31 183 HIS A C 1
ATOM 1422 O O . HIS A 1 183 ? 17.214 -2.142 -34.746 1.00 96.31 183 HIS A O 1
ATOM 1428 N N . VAL A 1 184 ? 16.304 -3.786 -33.530 1.00 97.19 184 VAL A N 1
ATOM 1429 C CA . VAL A 1 184 ? 17.201 -4.838 -34.042 1.00 97.19 184 VAL A CA 1
ATOM 1430 C C . VAL A 1 184 ? 17.091 -4.984 -35.563 1.00 97.19 184 VAL A C 1
ATOM 1432 O O . VAL A 1 184 ? 18.111 -5.136 -36.239 1.00 97.19 184 VAL A O 1
ATOM 1435 N N . LYS A 1 185 ? 15.875 -4.917 -36.121 1.00 96.56 185 LYS A N 1
ATOM 1436 C CA . LYS A 1 185 ? 15.669 -4.952 -37.579 1.00 96.56 185 LYS A CA 1
ATOM 1437 C C . LYS A 1 185 ? 16.277 -3.721 -38.251 1.00 96.56 185 LYS A C 1
ATOM 1439 O O . LYS A 1 185 ? 17.088 -3.872 -39.160 1.00 96.56 185 LYS A O 1
ATOM 1444 N N . ALA A 1 186 ? 15.940 -2.526 -37.768 1.00 96.38 186 ALA A N 1
ATOM 1445 C CA . ALA A 1 186 ? 16.429 -1.268 -38.324 1.00 96.38 186 ALA A CA 1
ATOM 1446 C C . ALA A 1 186 ? 17.960 -1.171 -38.260 1.00 96.38 186 ALA A C 1
ATOM 1448 O O . ALA A 1 186 ? 18.600 -0.775 -39.232 1.00 96.38 186 ALA A O 1
ATOM 1449 N N . PHE A 1 187 ? 18.559 -1.586 -37.144 1.00 95.56 187 PHE A N 1
ATOM 1450 C CA . PHE A 1 187 ? 20.006 -1.593 -36.966 1.00 95.56 187 PHE A CA 1
ATOM 1451 C C . PHE A 1 187 ? 20.686 -2.517 -37.981 1.00 95.56 187 PHE A C 1
ATOM 1453 O O . PHE A 1 187 ? 21.642 -2.112 -38.639 1.00 95.56 187 PHE A O 1
ATOM 1460 N N . LYS A 1 188 ? 20.144 -3.723 -38.184 1.00 96.50 188 LYS A N 1
ATOM 1461 C CA . LYS A 1 188 ? 20.657 -4.677 -39.173 1.00 96.50 188 LYS A CA 1
ATOM 1462 C C . LYS A 1 188 ? 20.545 -4.156 -40.609 1.00 96.50 188 LYS A C 1
ATOM 1464 O O . LYS A 1 188 ? 21.473 -4.330 -41.398 1.00 96.50 188 LYS A O 1
ATOM 1469 N N . ASP A 1 189 ? 19.433 -3.518 -40.961 1.00 95.50 189 ASP A N 1
ATOM 1470 C CA . ASP A 1 189 ? 19.249 -2.949 -42.300 1.00 95.50 189 ASP A CA 1
ATOM 1471 C C . ASP A 1 189 ? 20.236 -1.801 -42.562 1.00 95.50 189 ASP A C 1
ATOM 1473 O O . ASP A 1 189 ? 20.801 -1.703 -43.656 1.00 95.50 189 ASP A O 1
ATOM 1477 N N . LEU A 1 190 ? 20.518 -0.974 -41.548 1.00 95.38 190 LEU A N 1
ATOM 1478 C CA . LEU A 1 190 ? 21.542 0.070 -41.632 1.00 95.38 190 LEU A CA 1
ATOM 1479 C C . LEU A 1 190 ? 22.960 -0.506 -41.723 1.00 95.38 190 LEU A C 1
ATOM 1481 O O . LEU A 1 190 ? 23.756 0.013 -42.503 1.00 95.38 190 LEU A O 1
ATOM 1485 N N . GLU A 1 191 ? 23.276 -1.585 -40.998 1.00 95.31 191 GLU A N 1
ATOM 1486 C CA . GLU A 1 191 ? 24.563 -2.288 -41.116 1.00 95.31 191 GLU A CA 1
ATOM 1487 C C . GLU A 1 191 ? 24.793 -2.809 -42.540 1.00 95.31 191 GLU A C 1
ATOM 1489 O O . GLU A 1 191 ? 25.858 -2.593 -43.127 1.00 95.31 191 GLU A O 1
ATOM 1494 N N . LEU A 1 192 ? 23.783 -3.465 -43.120 1.00 96.12 192 LEU A N 1
ATOM 1495 C CA . LEU A 1 192 ? 23.842 -3.962 -44.495 1.00 96.12 192 LEU A CA 1
ATOM 1496 C C . LEU A 1 192 ? 23.969 -2.811 -45.504 1.00 96.12 192 LEU A C 1
ATOM 1498 O O . LEU A 1 192 ? 24.760 -2.905 -46.447 1.00 96.12 192 LEU A O 1
ATOM 1502 N N . GLY A 1 193 ? 23.234 -1.715 -45.295 1.00 95.00 193 GLY A N 1
ATOM 1503 C CA . GLY A 1 193 ? 23.323 -0.507 -46.115 1.00 95.00 193 GLY A CA 1
ATOM 1504 C C . GLY A 1 193 ? 24.713 0.131 -46.076 1.00 95.00 193 GLY A C 1
ATOM 1505 O O . GLY A 1 193 ? 25.289 0.422 -47.126 1.00 95.00 193 GLY A O 1
ATOM 1506 N N . LEU A 1 194 ? 25.290 0.279 -44.881 1.00 95.19 194 LEU A N 1
ATOM 1507 C CA . LEU A 1 194 ? 26.622 0.846 -44.678 1.00 95.19 194 LEU A CA 1
ATOM 1508 C C . LEU A 1 194 ? 27.705 -0.014 -45.341 1.00 95.19 194 LEU A C 1
ATOM 1510 O O . LEU A 1 194 ? 28.536 0.516 -46.082 1.00 95.19 194 LEU A O 1
ATOM 1514 N N . ALA A 1 195 ? 27.651 -1.338 -45.170 1.00 95.50 195 ALA A N 1
ATOM 1515 C CA . ALA A 1 195 ? 28.570 -2.261 -45.836 1.00 95.50 195 ALA A CA 1
ATOM 1516 C C . ALA A 1 195 ? 28.468 -2.178 -47.373 1.00 95.50 195 ALA A C 1
ATOM 1518 O O . ALA A 1 195 ? 29.486 -2.197 -48.072 1.00 95.50 195 ALA A O 1
ATOM 1519 N N . GLY A 1 196 ? 27.250 -2.043 -47.911 1.00 95.62 196 GLY A N 1
ATOM 1520 C CA . GLY A 1 196 ? 27.014 -1.873 -49.346 1.00 95.62 196 GLY A CA 1
ATOM 1521 C C . GLY A 1 196 ? 27.606 -0.574 -49.900 1.00 95.62 196 GLY A C 1
ATOM 1522 O O . GLY A 1 196 ? 28.286 -0.592 -50.929 1.00 95.62 196 GLY A O 1
ATOM 1523 N N . VAL A 1 197 ? 27.406 0.547 -49.200 1.00 94.94 197 VAL A N 1
ATOM 1524 C CA . VAL A 1 197 ? 27.968 1.854 -49.584 1.00 94.94 197 VAL A CA 1
ATOM 1525 C C . VAL A 1 197 ? 29.497 1.826 -49.532 1.00 94.94 197 VAL A C 1
ATOM 1527 O O . VAL A 1 197 ? 30.145 2.263 -50.483 1.00 94.94 197 VAL A O 1
ATOM 1530 N N . GLN A 1 198 ? 30.087 1.232 -48.492 1.00 94.75 198 GLN A N 1
ATOM 1531 C CA . GLN A 1 198 ? 31.541 1.068 -48.380 1.00 94.75 198 GLN A CA 1
ATOM 1532 C C . GLN A 1 198 ? 32.128 0.230 -49.523 1.00 94.75 198 GLN A C 1
ATOM 1534 O O . GLN A 1 198 ? 33.163 0.587 -50.095 1.00 94.75 198 GLN A O 1
ATOM 1539 N N . ALA A 1 199 ? 31.458 -0.863 -49.899 1.00 95.75 199 ALA A N 1
ATOM 1540 C CA . ALA A 1 199 ? 31.865 -1.685 -51.034 1.00 95.75 199 ALA A CA 1
ATOM 1541 C C . ALA A 1 199 ? 31.797 -0.907 -52.361 1.00 95.75 199 ALA A C 1
ATOM 1543 O O . ALA A 1 199 ? 32.725 -0.995 -53.169 1.00 95.75 199 ALA A O 1
ATOM 1544 N N . ALA A 1 200 ? 30.747 -0.104 -52.570 1.00 94.38 200 ALA A N 1
ATOM 1545 C CA . ALA A 1 200 ? 30.600 0.740 -53.755 1.00 94.38 200 ALA A CA 1
ATOM 1546 C C . ALA A 1 200 ? 31.684 1.829 -53.832 1.00 94.38 200 ALA A C 1
ATOM 1548 O O . ALA A 1 200 ? 32.304 2.001 -54.882 1.00 94.38 200 ALA A O 1
ATOM 1549 N N . ILE A 1 201 ? 31.971 2.517 -52.718 1.00 93.25 201 ILE A N 1
ATOM 1550 C CA . ILE A 1 201 ? 33.056 3.507 -52.633 1.00 93.25 201 ILE A CA 1
ATOM 1551 C C . ILE A 1 201 ? 34.393 2.860 -53.000 1.00 93.25 201 ILE A C 1
ATOM 1553 O O . ILE A 1 201 ? 35.149 3.418 -53.796 1.00 93.25 201 ILE A O 1
ATOM 1557 N N . LYS A 1 202 ? 34.682 1.669 -52.458 1.00 93.94 202 LYS A N 1
ATOM 1558 C CA . LYS A 1 202 ? 35.910 0.932 -52.769 1.00 93.94 202 LYS A CA 1
ATOM 1559 C C . LYS A 1 202 ? 36.003 0.590 -54.258 1.00 93.94 202 LYS A C 1
ATOM 1561 O O . LYS A 1 202 ? 37.005 0.919 -54.882 1.00 93.94 202 LYS A O 1
ATOM 1566 N N . ALA A 1 203 ? 34.952 0.010 -54.836 1.00 93.06 203 ALA A N 1
ATOM 1567 C CA . ALA A 1 203 ? 34.924 -0.347 -56.254 1.00 93.06 203 ALA A CA 1
ATOM 1568 C C . ALA A 1 203 ? 35.117 0.874 -57.174 1.00 93.06 203 ALA A C 1
ATOM 1570 O O . ALA A 1 203 ? 35.869 0.801 -58.144 1.00 93.06 203 ALA A O 1
ATOM 1571 N N . LEU A 1 204 ? 34.490 2.013 -56.853 1.00 89.12 204 LEU A N 1
ATOM 1572 C CA . LEU A 1 204 ? 34.656 3.252 -57.617 1.00 89.12 204 LEU A CA 1
ATOM 1573 C C . LEU A 1 204 ? 36.076 3.818 -57.490 1.00 89.12 204 LEU A C 1
ATOM 1575 O O . LEU A 1 204 ? 36.661 4.219 -58.494 1.00 89.12 204 LEU A O 1
ATOM 1579 N N . ARG A 1 205 ? 36.666 3.818 -56.289 1.00 88.50 205 ARG A N 1
ATOM 1580 C CA . ARG A 1 205 ? 38.066 4.234 -56.090 1.00 88.50 205 ARG A CA 1
ATOM 1581 C C . ARG A 1 205 ? 39.038 3.336 -56.860 1.00 88.50 205 ARG A C 1
ATOM 1583 O O . ARG A 1 205 ? 39.967 3.848 -57.486 1.00 88.50 205 ARG A O 1
ATOM 1590 N N . ASP A 1 206 ? 38.813 2.025 -56.858 1.00 87.81 206 ASP A N 1
ATOM 1591 C CA . ASP A 1 206 ? 39.634 1.060 -57.594 1.00 87.81 206 ASP A CA 1
ATOM 1592 C C . ASP A 1 206 ? 39.508 1.259 -59.118 1.00 87.81 206 ASP A C 1
ATOM 1594 O O . ASP A 1 206 ? 40.510 1.190 -59.822 1.00 87.81 206 ASP A O 1
ATOM 1598 N N . TYR A 1 207 ? 38.316 1.582 -59.633 1.00 87.25 207 TYR A N 1
ATOM 1599 C CA . TYR A 1 207 ? 38.090 1.873 -61.056 1.00 87.25 207 TYR A CA 1
ATOM 1600 C C . TYR A 1 207 ? 38.774 3.177 -61.505 1.00 87.25 207 TYR A C 1
ATOM 1602 O O . TYR A 1 207 ? 39.602 3.172 -62.413 1.00 87.25 207 TYR A O 1
ATOM 1610 N N . TYR A 1 208 ? 38.515 4.295 -60.817 1.00 82.44 208 TYR A N 1
ATOM 1611 C CA . TYR A 1 208 ? 39.078 5.604 -61.186 1.00 82.44 208 TYR A CA 1
ATOM 1612 C C . TYR A 1 208 ? 40.578 5.751 -60.869 1.00 82.44 208 TYR A C 1
ATOM 1614 O O . TYR A 1 208 ? 41.212 6.718 -61.296 1.00 82.44 208 TYR A O 1
ATOM 1622 N N . SER A 1 209 ? 41.170 4.813 -60.124 1.00 77.50 209 SER A N 1
ATOM 1623 C CA . SER A 1 209 ? 42.622 4.754 -59.918 1.00 77.50 209 SER A CA 1
ATOM 1624 C C . SER A 1 209 ? 43.363 3.970 -61.008 1.00 77.50 209 SER A C 1
ATOM 1626 O O . SER A 1 209 ? 44.551 4.232 -61.206 1.00 77.50 209 SER A O 1
ATOM 1628 N N . GLN A 1 210 ? 42.686 3.081 -61.748 1.00 68.88 210 GLN A N 1
ATOM 1629 C CA . GLN A 1 210 ? 43.271 2.284 -62.839 1.00 68.88 210 GLN A CA 1
ATOM 1630 C C . GLN A 1 210 ? 43.452 3.080 -64.144 1.00 68.88 210 GLN A C 1
ATOM 1632 O O . GLN A 1 210 ? 44.426 2.847 -64.856 1.00 68.88 210 GLN A O 1
ATOM 1637 N N . ASP A 1 211 ? 42.612 4.089 -64.402 1.00 55.19 211 ASP A N 1
ATOM 1638 C CA . ASP A 1 211 ? 42.732 4.992 -65.566 1.00 55.19 211 ASP A CA 1
ATOM 1639 C C . ASP A 1 211 ? 43.795 6.096 -65.399 1.00 55.19 211 ASP A C 1
ATOM 1641 O O . ASP A 1 211 ? 43.942 6.981 -66.245 1.00 55.19 211 ASP A O 1
ATOM 1645 N N . ARG A 1 212 ? 44.615 6.042 -64.340 1.00 53.19 212 ARG A N 1
ATOM 1646 C CA . ARG A 1 212 ? 45.831 6.860 -64.255 1.00 53.19 212 ARG A CA 1
ATOM 1647 C C . ARG A 1 212 ? 46.930 6.262 -65.133 1.00 53.19 212 ARG A C 1
ATOM 1649 O O . ARG A 1 212 ? 47.960 5.809 -64.633 1.00 53.19 212 ARG A O 1
ATOM 1656 N N . GLN A 1 213 ? 46.793 6.384 -66.454 1.00 46.56 213 GLN A N 1
ATOM 1657 C CA . GLN A 1 213 ? 48.002 6.728 -67.198 1.00 46.56 213 GLN A CA 1
ATOM 1658 C C . GLN A 1 213 ? 48.507 8.046 -66.597 1.00 46.56 213 GLN A C 1
ATOM 1660 O O . GLN A 1 213 ? 47.712 8.975 -66.430 1.00 46.56 213 GLN A O 1
ATOM 1665 N N . PRO A 1 214 ? 49.787 8.156 -66.201 1.00 44.41 214 PRO A N 1
ATOM 1666 C CA . PRO A 1 214 ? 50.333 9.443 -65.830 1.00 44.41 214 PRO A CA 1
ATOM 1667 C C . PRO A 1 214 ? 50.246 10.308 -67.083 1.00 44.41 214 PRO A C 1
ATOM 1669 O O . PRO A 1 214 ? 51.082 10.187 -67.977 1.00 44.41 214 PRO A O 1
ATOM 1672 N N . VAL A 1 215 ? 49.216 11.153 -67.166 1.00 50.84 215 VAL A N 1
ATOM 1673 C CA . VAL A 1 215 ? 49.193 12.255 -68.115 1.00 50.84 215 VAL A CA 1
ATOM 1674 C C . VAL A 1 215 ? 50.383 13.104 -67.707 1.00 50.84 215 VAL A C 1
ATOM 1676 O O . VAL A 1 215 ? 50.332 13.881 -66.752 1.00 50.84 215 VAL A O 1
ATOM 1679 N N . LYS A 1 216 ? 51.509 12.873 -68.383 1.00 43.94 216 LYS A N 1
ATOM 1680 C CA . LYS A 1 216 ? 52.619 13.805 -68.417 1.00 43.94 216 LYS A CA 1
ATOM 1681 C C . LYS A 1 216 ? 52.039 15.041 -69.075 1.00 43.94 216 LYS A C 1
ATOM 1683 O O . LYS A 1 216 ? 52.006 15.153 -70.294 1.00 43.94 216 LYS A O 1
ATOM 1688 N N . VAL A 1 217 ? 51.484 15.930 -68.261 1.00 51.41 217 VAL A N 1
ATOM 1689 C CA . VAL A 1 217 ? 51.205 17.279 -68.711 1.00 51.41 217 VAL A CA 1
ATOM 1690 C C . VAL A 1 217 ? 52.582 17.871 -68.936 1.00 51.41 217 VAL A C 1
ATOM 1692 O O . VAL A 1 217 ? 53.260 18.266 -67.988 1.00 51.41 217 VAL A O 1
ATOM 1695 N N . ASP A 1 218 ? 53.037 17.841 -70.185 1.00 51.97 218 ASP A N 1
ATOM 1696 C CA . ASP A 1 218 ? 54.229 18.563 -70.584 1.00 51.97 218 ASP A CA 1
ATOM 1697 C C . ASP A 1 218 ? 53.960 20.035 -70.269 1.00 51.97 218 ASP A C 1
ATOM 1699 O O . ASP A 1 218 ? 53.223 20.726 -70.973 1.00 51.97 218 ASP A O 1
ATOM 1703 N N . MET A 1 219 ? 54.536 20.508 -69.163 1.00 57.25 219 MET A N 1
ATOM 1704 C CA . MET A 1 219 ? 54.375 21.875 -68.655 1.00 57.25 219 MET A CA 1
ATOM 1705 C C . MET A 1 219 ? 54.770 22.923 -69.717 1.00 57.25 219 MET A C 1
ATOM 1707 O O . MET A 1 219 ? 54.321 24.066 -69.689 1.00 57.25 219 MET A O 1
ATOM 1711 N N . ALA A 1 220 ? 55.594 22.513 -70.687 1.00 56.47 220 ALA A N 1
ATOM 1712 C CA . ALA A 1 220 ? 55.967 23.298 -71.856 1.00 56.47 220 ALA A CA 1
ATOM 1713 C C . ALA A 1 220 ? 54.810 23.474 -72.861 1.00 56.47 220 ALA A C 1
ATOM 1715 O O . ALA A 1 220 ? 54.640 24.561 -73.410 1.00 56.47 220 ALA A O 1
ATOM 1716 N N . ALA A 1 221 ? 53.984 22.445 -73.080 1.00 57.53 221 ALA A N 1
ATOM 1717 C CA . ALA A 1 221 ? 52.838 22.512 -73.988 1.00 57.53 221 ALA A CA 1
ATOM 1718 C C . ALA A 1 221 ? 51.689 23.347 -73.396 1.00 57.53 221 ALA A C 1
ATOM 1720 O O . ALA A 1 221 ? 51.023 24.088 -74.119 1.00 57.53 221 ALA A O 1
ATOM 1721 N N . SER A 1 222 ? 51.490 23.294 -72.074 1.00 58.31 222 SER A N 1
ATOM 1722 C CA . SER A 1 222 ? 50.481 24.111 -71.388 1.00 58.31 222 SER A CA 1
ATOM 1723 C C . SER A 1 222 ? 50.856 25.598 -71.326 1.00 58.31 222 SER A C 1
ATOM 1725 O O . SER A 1 222 ? 49.977 26.446 -71.479 1.00 58.31 222 SER A O 1
ATOM 1727 N N . MET A 1 223 ? 52.146 25.938 -71.192 1.00 59.66 223 MET A N 1
ATOM 1728 C CA . MET A 1 223 ? 52.618 27.330 -71.294 1.00 59.66 223 MET A CA 1
ATOM 1729 C C . MET A 1 223 ? 52.538 27.889 -72.721 1.00 59.66 223 MET A C 1
ATOM 1731 O O . MET A 1 223 ? 52.217 29.065 -72.885 1.00 59.66 223 MET A O 1
ATOM 1735 N N . ALA A 1 224 ? 52.783 27.068 -73.749 1.00 60.06 224 ALA A N 1
ATOM 1736 C CA . ALA A 1 224 ? 52.669 27.499 -75.144 1.00 60.06 224 ALA A CA 1
ATOM 1737 C C . ALA A 1 224 ? 51.218 27.849 -75.528 1.00 60.06 224 ALA A C 1
ATOM 1739 O O . ALA A 1 224 ? 50.980 28.891 -76.134 1.00 60.06 224 ALA A O 1
ATOM 1740 N N . LEU A 1 225 ? 50.236 27.045 -75.098 1.00 57.66 225 LEU A N 1
ATOM 1741 C CA . LEU A 1 225 ? 48.815 27.337 -75.335 1.00 57.66 225 LEU A CA 1
ATOM 1742 C C . LEU A 1 225 ? 48.317 28.570 -74.556 1.00 57.66 225 LEU A C 1
ATOM 1744 O O . LEU A 1 225 ? 47.506 29.341 -75.072 1.00 57.66 225 LEU A O 1
ATOM 1748 N N . ALA A 1 226 ? 48.831 28.792 -73.340 1.00 60.81 226 ALA A N 1
ATOM 1749 C CA . ALA A 1 226 ? 48.499 29.967 -72.535 1.00 60.81 226 ALA A CA 1
ATOM 1750 C C . ALA A 1 226 ? 49.030 31.279 -73.148 1.00 60.81 226 ALA A C 1
ATOM 1752 O O . ALA A 1 226 ? 48.363 32.309 -73.047 1.00 60.81 226 ALA A O 1
ATOM 1753 N N . ALA A 1 227 ? 50.185 31.243 -73.825 1.00 62.94 227 ALA A N 1
ATOM 1754 C CA . ALA A 1 227 ? 50.750 32.398 -74.529 1.00 62.94 227 ALA A CA 1
ATOM 1755 C C . ALA A 1 227 ? 49.924 32.820 -75.763 1.00 62.94 227 ALA A C 1
ATOM 1757 O O . ALA A 1 227 ? 49.906 33.997 -76.114 1.00 62.94 227 ALA A O 1
ATOM 1758 N N . GLU A 1 228 ? 49.194 31.887 -76.382 1.00 54.00 228 GLU A N 1
ATOM 1759 C CA . GLU A 1 228 ? 48.275 32.149 -77.503 1.00 54.00 228 GLU A CA 1
ATOM 1760 C C . GLU A 1 228 ? 46.819 32.399 -77.055 1.00 54.00 228 GLU A C 1
ATOM 1762 O O . GLU A 1 228 ? 45.909 32.471 -77.882 1.00 54.00 228 GLU A O 1
ATOM 1767 N N . GLY A 1 229 ? 46.566 32.533 -75.746 1.00 48.25 229 GLY A N 1
ATOM 1768 C CA . GLY A 1 229 ? 45.231 32.813 -75.204 1.00 48.25 229 GLY A CA 1
ATOM 1769 C C . GLY A 1 229 ? 44.221 31.673 -75.390 1.00 48.25 229 GLY A C 1
ATOM 1770 O O . GLY A 1 229 ? 43.012 31.897 -75.297 1.00 48.25 229 GLY A O 1
ATOM 1771 N N . ARG A 1 230 ? 44.689 30.447 -75.656 1.00 52.91 230 ARG A N 1
ATOM 1772 C CA . ARG A 1 230 ? 43.845 29.263 -75.851 1.00 52.91 230 ARG A CA 1
ATOM 1773 C C . ARG A 1 230 ? 43.899 28.381 -74.609 1.00 52.91 230 ARG A C 1
ATOM 1775 O O . ARG A 1 230 ? 44.962 27.924 -74.205 1.00 52.91 230 ARG A O 1
ATOM 1782 N N . ALA A 1 231 ? 42.744 28.113 -74.003 1.00 51.84 231 ALA A N 1
ATOM 1783 C CA . ALA A 1 231 ? 42.666 27.148 -72.911 1.00 51.84 231 ALA A CA 1
ATOM 1784 C C . ALA A 1 231 ? 43.059 25.742 -73.417 1.00 51.84 231 ALA A C 1
ATOM 1786 O O . ALA A 1 231 ? 42.663 25.371 -74.531 1.00 51.84 231 ALA A O 1
ATOM 1787 N N . PRO A 1 232 ? 43.821 24.952 -72.636 1.00 51.94 232 PRO A N 1
ATOM 1788 C CA . PRO A 1 232 ? 44.138 23.575 -72.995 1.00 51.94 232 PRO A CA 1
ATOM 1789 C C . PRO A 1 232 ? 42.846 22.774 -73.193 1.00 51.94 232 PRO A C 1
ATOM 1791 O O . PRO A 1 232 ? 41.899 22.888 -72.412 1.00 51.94 232 PRO A O 1
ATOM 1794 N N . ARG A 1 233 ? 42.782 21.998 -74.282 1.00 47.25 233 ARG A N 1
ATOM 1795 C CA . ARG A 1 233 ? 41.584 21.238 -74.660 1.00 47.25 233 ARG A CA 1
ATOM 1796 C C . ARG A 1 233 ? 41.310 20.156 -73.608 1.00 47.25 233 ARG A C 1
ATOM 1798 O O . ARG A 1 233 ? 42.126 19.264 -73.397 1.00 47.25 233 ARG A O 1
ATOM 1805 N N . LEU A 1 234 ? 40.151 20.260 -72.964 1.00 50.03 234 LEU A N 1
ATOM 1806 C CA . LEU A 1 234 ? 39.618 19.335 -71.964 1.00 50.03 234 LEU A CA 1
ATOM 1807 C C . LEU A 1 234 ? 39.113 18.058 -72.647 1.00 50.03 234 LEU A C 1
ATOM 1809 O O . LEU A 1 234 ? 37.934 17.968 -72.964 1.00 50.03 234 LEU A O 1
ATOM 1813 N N . THR A 1 235 ? 39.974 17.088 -72.946 1.00 44.50 235 THR A N 1
ATOM 1814 C CA . THR A 1 235 ? 39.488 15.800 -73.493 1.00 44.50 235 THR A CA 1
ATOM 1815 C C . THR A 1 235 ? 39.788 14.585 -72.623 1.00 44.50 235 THR A C 1
ATOM 1817 O O . THR A 1 235 ? 39.271 13.517 -72.915 1.00 44.50 235 THR A O 1
ATOM 1820 N N . GLU A 1 236 ? 40.526 14.734 -71.518 1.00 45.47 236 GLU A N 1
ATOM 1821 C CA . GLU A 1 236 ? 40.827 13.615 -70.595 1.00 45.47 236 GLU A CA 1
ATOM 1822 C C . GLU A 1 236 ? 40.567 13.942 -69.109 1.00 45.47 236 GLU A C 1
ATOM 1824 O O . GLU A 1 236 ? 40.604 13.061 -68.255 1.00 45.47 236 GLU A O 1
ATOM 1829 N N . VAL A 1 237 ? 40.236 15.197 -68.776 1.00 47.09 237 VAL A N 1
ATOM 1830 C CA . VAL A 1 237 ? 40.009 15.646 -67.384 1.00 47.09 237 VAL A CA 1
ATOM 1831 C C . VAL A 1 237 ? 38.558 15.428 -66.921 1.00 47.09 237 VAL A C 1
ATOM 1833 O O . VAL A 1 237 ? 38.298 15.317 -65.723 1.00 47.09 237 VAL A O 1
ATOM 1836 N N . GLU A 1 238 ? 37.603 15.308 -67.845 1.00 47.09 238 GLU A N 1
ATOM 1837 C CA . GLU A 1 238 ? 36.174 15.231 -67.502 1.00 47.09 238 GLU A CA 1
ATOM 1838 C C . GLU A 1 238 ? 35.774 13.892 -66.856 1.00 47.09 238 GLU A C 1
ATOM 1840 O O . GLU A 1 238 ? 34.947 13.880 -65.944 1.00 47.09 238 GLU A O 1
ATOM 1845 N N . ALA A 1 239 ? 36.417 12.779 -67.231 1.00 50.69 239 ALA A N 1
ATOM 1846 C CA . ALA A 1 239 ? 36.135 11.466 -66.638 1.00 50.69 239 ALA A CA 1
ATOM 1847 C C . ALA A 1 239 ? 36.592 11.369 -65.167 1.00 50.69 239 ALA A C 1
ATOM 1849 O O . ALA A 1 239 ? 35.911 10.770 -64.337 1.00 50.69 239 ALA A O 1
ATOM 1850 N N . SER A 1 240 ? 37.714 12.011 -64.824 1.00 57.16 240 SER A N 1
ATOM 1851 C CA . SER A 1 240 ? 38.283 11.994 -63.468 1.00 57.16 240 SER A CA 1
ATOM 1852 C C . SER A 1 240 ? 37.560 12.959 -62.511 1.00 57.16 240 SER A C 1
ATOM 1854 O O . SER A 1 240 ? 37.335 12.636 -61.344 1.00 57.16 240 SER A O 1
ATOM 1856 N N . ALA A 1 241 ? 37.111 14.120 -63.007 1.00 62.16 241 ALA A N 1
ATOM 1857 C CA . ALA A 1 241 ? 36.384 15.108 -62.202 1.00 62.16 241 ALA A CA 1
ATOM 1858 C C . ALA A 1 241 ? 34.949 14.667 -61.847 1.00 62.16 241 ALA A C 1
ATOM 1860 O O . ALA A 1 241 ? 34.492 14.913 -60.729 1.00 62.16 241 ALA A O 1
ATOM 1861 N N . ALA A 1 242 ? 34.249 13.976 -62.755 1.00 67.94 242 ALA A N 1
ATOM 1862 C CA . ALA A 1 242 ? 32.905 13.455 -62.491 1.00 67.94 242 ALA A CA 1
ATOM 1863 C C . ALA A 1 242 ? 32.906 12.319 -61.444 1.00 67.94 242 ALA A C 1
ATOM 1865 O O . ALA A 1 242 ? 32.035 12.281 -60.573 1.00 67.94 242 ALA A O 1
ATOM 1866 N N . GLY A 1 243 ? 33.914 11.434 -61.471 1.00 74.44 243 GLY A N 1
ATOM 1867 C CA . GLY A 1 243 ? 34.064 10.339 -60.503 1.00 74.44 243 GLY A CA 1
ATOM 1868 C C . GLY A 1 243 ? 34.294 10.814 -59.063 1.00 74.44 243 GLY A C 1
ATOM 1869 O O . GLY A 1 243 ? 33.740 10.237 -58.126 1.00 74.44 243 GLY A O 1
ATOM 1870 N N . ALA A 1 244 ? 35.034 11.914 -58.881 1.00 79.50 244 ALA A N 1
ATOM 1871 C CA . ALA A 1 244 ? 35.274 12.513 -57.566 1.00 79.50 244 ALA A CA 1
ATOM 1872 C C . ALA A 1 244 ? 33.983 13.024 -56.896 1.00 79.50 244 ALA A C 1
ATOM 1874 O O . ALA A 1 244 ? 33.811 12.860 -55.689 1.00 79.50 244 ALA A O 1
ATOM 1875 N N . GLY A 1 245 ? 33.049 13.588 -57.672 1.00 86.62 245 GLY A N 1
ATOM 1876 C CA . GLY A 1 245 ? 31.757 14.054 -57.155 1.00 86.62 245 GLY A CA 1
ATOM 1877 C C . GLY A 1 245 ? 30.848 12.917 -56.676 1.00 86.62 245 GLY A C 1
ATOM 1878 O O . GLY A 1 245 ? 30.219 13.030 -55.625 1.00 86.62 245 GLY A O 1
ATOM 1879 N N . VAL A 1 246 ? 30.812 11.797 -57.409 1.00 87.69 246 VAL A N 1
ATOM 1880 C CA . VAL A 1 246 ? 30.001 10.618 -57.046 1.00 87.69 246 VAL A CA 1
ATOM 1881 C C . VAL A 1 246 ? 30.549 9.924 -55.797 1.00 87.69 246 VAL A C 1
ATOM 1883 O O . VAL A 1 246 ? 29.774 9.555 -54.916 1.00 87.69 246 VAL A O 1
ATOM 1886 N N . ILE A 1 247 ? 31.876 9.788 -55.683 1.00 88.81 247 ILE A N 1
ATOM 1887 C CA . ILE A 1 247 ? 32.520 9.237 -54.480 1.00 88.81 247 ILE A CA 1
ATOM 1888 C C . ILE A 1 247 ? 32.234 10.131 -53.267 1.00 88.81 247 ILE A C 1
ATOM 1890 O O . ILE A 1 247 ? 31.815 9.619 -52.233 1.00 88.81 247 ILE A O 1
ATOM 1894 N N . GLY A 1 248 ? 32.363 11.456 -53.407 1.00 91.62 248 GLY A N 1
ATOM 1895 C CA . GLY A 1 248 ? 32.057 12.395 -52.324 1.00 91.62 248 GLY A CA 1
ATOM 1896 C C . GLY A 1 248 ? 30.599 12.324 -51.854 1.00 91.62 248 GLY A C 1
ATOM 1897 O O . GLY A 1 248 ? 30.335 12.387 -50.656 1.00 91.62 248 GLY A O 1
ATOM 1898 N N . LEU A 1 249 ? 29.639 12.124 -52.766 1.00 92.81 249 LEU A N 1
ATOM 1899 C CA . LEU A 1 249 ? 28.239 11.917 -52.384 1.00 92.81 249 LEU A CA 1
ATOM 1900 C C . LEU A 1 249 ? 28.046 10.611 -51.596 1.00 92.81 249 LEU A C 1
ATOM 1902 O O . LEU A 1 249 ? 27.327 10.606 -50.598 1.00 92.81 249 LEU A O 1
ATOM 1906 N N . LEU A 1 250 ? 28.692 9.517 -52.010 1.00 93.25 250 LEU A N 1
ATOM 1907 C CA . LEU A 1 250 ? 28.615 8.238 -51.297 1.00 93.25 250 LEU A CA 1
ATOM 1908 C C . LEU A 1 250 ? 29.292 8.292 -49.921 1.00 93.25 250 LEU A C 1
ATOM 1910 O O . LEU A 1 250 ? 28.773 7.699 -48.983 1.00 93.25 250 LEU A O 1
ATOM 1914 N N . GLU A 1 251 ? 30.385 9.039 -49.764 1.00 93.50 251 GLU A N 1
ATOM 1915 C CA . GLU A 1 251 ? 31.027 9.282 -48.460 1.00 93.50 251 GLU A CA 1
ATOM 1916 C C . GLU A 1 251 ? 30.111 10.071 -47.507 1.00 93.50 251 GLU A C 1
ATOM 1918 O O . GLU A 1 251 ? 30.039 9.778 -46.312 1.00 93.50 251 GLU A O 1
ATOM 1923 N N . VAL A 1 252 ? 29.348 11.042 -48.026 1.00 96.12 252 VAL A N 1
ATOM 1924 C CA . VAL A 1 252 ? 28.312 11.738 -47.242 1.00 96.12 252 VAL A CA 1
ATOM 1925 C C . VAL A 1 252 ? 27.203 10.768 -46.827 1.00 96.12 252 VAL A C 1
ATOM 1927 O O . VAL A 1 252 ? 26.762 10.795 -45.678 1.00 96.12 252 VAL A O 1
ATOM 1930 N N . VAL A 1 253 ? 26.769 9.886 -47.731 1.00 95.38 253 VAL A N 1
ATOM 1931 C CA . VAL A 1 253 ? 25.772 8.847 -47.430 1.00 95.38 253 VAL A CA 1
ATOM 1932 C C . VAL A 1 253 ? 26.293 7.863 -46.374 1.00 95.38 253 VAL A C 1
ATOM 1934 O O . VAL A 1 253 ? 25.565 7.567 -45.431 1.00 95.38 253 VAL A O 1
ATOM 1937 N N . GLU A 1 254 ? 27.549 7.417 -46.463 1.00 94.12 254 GLU A N 1
ATOM 1938 C CA . GLU A 1 254 ? 28.201 6.581 -45.444 1.00 94.12 254 GLU A CA 1
ATOM 1939 C C . GLU A 1 254 ? 28.208 7.275 -44.075 1.00 94.12 254 GLU A C 1
ATOM 1941 O O . GLU A 1 254 ? 27.806 6.681 -43.073 1.00 94.12 254 GLU A O 1
ATOM 1946 N N . SER A 1 255 ? 28.593 8.556 -44.028 1.00 96.12 255 SER A N 1
ATOM 1947 C CA . SER A 1 255 ? 28.564 9.341 -42.790 1.00 96.12 255 SER A CA 1
ATOM 1948 C C . SER A 1 255 ? 27.151 9.453 -42.210 1.00 96.12 255 SER A C 1
ATOM 1950 O O . SER A 1 255 ? 26.987 9.360 -40.993 1.00 96.12 255 SER A O 1
ATOM 1952 N N . ASN A 1 256 ? 26.126 9.597 -43.056 1.00 96.19 256 ASN A N 1
ATOM 1953 C CA . ASN A 1 256 ? 24.730 9.614 -42.617 1.00 96.19 256 ASN A CA 1
ATOM 1954 C C . ASN A 1 256 ? 24.283 8.256 -42.057 1.00 96.19 256 ASN A C 1
ATOM 1956 O O . ASN A 1 256 ? 23.641 8.232 -41.012 1.00 96.19 256 ASN A O 1
ATOM 1960 N N . PHE A 1 257 ? 24.653 7.132 -42.683 1.00 95.62 257 PHE A N 1
ATOM 1961 C CA . PHE A 1 257 ? 24.377 5.799 -42.130 1.00 95.62 257 PHE A CA 1
ATOM 1962 C C . PHE A 1 257 ? 25.048 5.605 -40.765 1.00 95.62 257 PHE A C 1
ATOM 1964 O O . PHE A 1 257 ? 24.390 5.177 -39.818 1.00 95.62 257 PHE A O 1
ATOM 1971 N N . ALA A 1 258 ? 26.323 5.983 -40.636 1.00 95.06 258 ALA A N 1
ATOM 1972 C CA . ALA A 1 258 ? 27.056 5.883 -39.376 1.00 95.06 258 ALA A CA 1
ATOM 1973 C C . ALA A 1 258 ? 26.432 6.750 -38.266 1.00 95.06 258 ALA A C 1
ATOM 1975 O O . ALA A 1 258 ? 26.316 6.303 -37.126 1.00 95.06 258 ALA A O 1
ATOM 1976 N N . ARG A 1 259 ? 25.989 7.973 -38.597 1.00 96.38 259 ARG A N 1
ATOM 1977 C CA . ARG A 1 259 ? 25.256 8.846 -37.665 1.00 96.38 259 ARG A CA 1
ATOM 1978 C C . ARG A 1 259 ? 23.914 8.243 -37.262 1.00 96.38 259 ARG A C 1
ATOM 1980 O O . ARG A 1 259 ? 23.658 8.122 -36.072 1.00 96.38 259 ARG A O 1
ATOM 1987 N N . ASN A 1 260 ? 23.116 7.776 -38.221 1.00 95.75 260 ASN A N 1
ATOM 1988 C CA . ASN A 1 260 ? 21.814 7.164 -37.947 1.00 95.75 260 ASN A CA 1
ATOM 1989 C C . ASN A 1 260 ? 21.934 5.919 -37.052 1.00 95.75 260 ASN A C 1
ATOM 1991 O O . ASN A 1 260 ? 21.108 5.723 -36.166 1.00 95.75 260 ASN A O 1
ATOM 1995 N N . MET A 1 261 ? 22.966 5.091 -37.245 1.00 95.06 261 MET A N 1
ATOM 1996 C CA . MET A 1 261 ? 23.232 3.948 -36.364 1.00 95.06 261 MET A CA 1
ATOM 1997 C C . MET A 1 261 ? 23.588 4.384 -34.940 1.00 95.06 261 MET A C 1
ATOM 1999 O O . MET A 1 261 ? 23.097 3.789 -33.982 1.00 95.06 261 MET A O 1
ATOM 2003 N N . ALA A 1 262 ? 24.423 5.417 -34.787 1.00 96.06 262 ALA A N 1
ATOM 2004 C CA . ALA A 1 262 ? 24.765 5.961 -33.475 1.00 96.06 262 ALA A CA 1
ATOM 2005 C C . ALA A 1 262 ? 23.537 6.568 -32.773 1.00 96.06 262 ALA A C 1
ATOM 2007 O O . ALA A 1 262 ? 23.346 6.352 -31.575 1.00 96.06 262 ALA A O 1
ATOM 2008 N N . ASP A 1 263 ? 22.684 7.269 -33.522 1.00 96.12 263 ASP A N 1
ATOM 2009 C CA . ASP A 1 263 ? 21.444 7.853 -33.016 1.00 96.12 263 ASP A CA 1
ATOM 2010 C C . ASP A 1 263 ? 20.458 6.768 -32.567 1.00 96.12 263 ASP A C 1
ATOM 2012 O O . ASP A 1 263 ? 19.952 6.840 -31.449 1.00 96.12 263 ASP A O 1
ATOM 2016 N N . LEU A 1 264 ? 20.235 5.724 -33.376 1.00 95.94 264 LEU A N 1
ATOM 2017 C CA . LEU A 1 264 ? 19.383 4.593 -32.991 1.00 95.94 264 LEU A CA 1
ATOM 2018 C C . LEU A 1 264 ? 19.925 3.849 -31.770 1.00 95.94 264 LEU A C 1
ATOM 2020 O O . LEU A 1 264 ? 19.166 3.555 -30.853 1.00 95.94 264 LEU A O 1
ATOM 2024 N N . GLN A 1 265 ? 21.236 3.608 -31.710 1.00 95.75 265 GLN A N 1
ATOM 2025 C CA . GLN A 1 265 ? 21.847 2.956 -30.555 1.00 95.75 265 GLN A CA 1
ATOM 2026 C C . GLN A 1 265 ? 21.701 3.799 -29.280 1.00 95.75 265 GLN A C 1
ATOM 2028 O O . GLN A 1 265 ? 21.488 3.258 -28.197 1.00 95.75 265 GLN A O 1
ATOM 2033 N N . SER A 1 266 ? 21.824 5.123 -29.393 1.00 96.81 266 SER A N 1
ATOM 2034 C CA . SER A 1 266 ? 21.581 6.049 -28.284 1.00 96.81 266 SER A CA 1
ATOM 2035 C C . SER A 1 266 ? 20.114 6.020 -27.845 1.00 96.81 266 SER A C 1
ATOM 2037 O O . SER A 1 266 ? 19.827 5.921 -26.654 1.00 96.81 266 SER A O 1
ATOM 2039 N N . GLN A 1 267 ? 19.179 6.034 -28.799 1.00 95.88 267 GLN A N 1
ATOM 2040 C CA . GLN A 1 267 ? 17.744 5.940 -28.526 1.00 95.88 267 GLN A CA 1
ATOM 2041 C C . GLN A 1 267 ? 17.373 4.624 -27.832 1.00 95.88 267 GLN A C 1
ATOM 2043 O O . GLN A 1 267 ? 16.649 4.662 -26.842 1.00 95.88 267 GLN A O 1
ATOM 2048 N N . ASP A 1 268 ? 17.904 3.486 -28.285 1.00 96.19 268 ASP A N 1
ATOM 2049 C CA . ASP A 1 268 ? 17.641 2.172 -27.683 1.00 96.19 268 ASP A CA 1
ATOM 2050 C C . ASP A 1 268 ? 18.189 2.071 -26.255 1.00 96.19 268 ASP A C 1
ATOM 2052 O O . ASP A 1 268 ? 17.499 1.576 -25.366 1.00 96.19 268 ASP A O 1
ATOM 2056 N N . ARG A 1 269 ? 19.388 2.615 -26.001 1.00 96.69 269 ARG A N 1
ATOM 2057 C CA . ARG A 1 269 ? 19.948 2.701 -24.642 1.00 96.69 269 ARG A CA 1
ATOM 2058 C C . ARG A 1 269 ? 19.084 3.560 -23.727 1.00 96.69 269 ARG A C 1
ATOM 2060 O O . ARG A 1 269 ? 18.738 3.111 -22.642 1.00 96.69 269 ARG A O 1
ATOM 2067 N N . ASN A 1 270 ? 18.691 4.752 -24.173 1.00 96.69 270 ASN A N 1
ATOM 2068 C CA . ASN A 1 270 ? 17.835 5.637 -23.379 1.00 96.69 270 ASN A CA 1
ATOM 2069 C C . ASN A 1 270 ? 16.463 4.998 -23.109 1.00 96.69 270 ASN A C 1
ATOM 2071 O O . ASN A 1 270 ? 15.939 5.096 -22.002 1.00 96.69 270 ASN A O 1
ATOM 2075 N N . ALA A 1 271 ? 15.880 4.324 -24.104 1.00 95.88 271 ALA A N 1
ATOM 2076 C CA . ALA A 1 271 ? 14.628 3.591 -23.941 1.00 95.88 271 ALA A CA 1
ATOM 2077 C C . ALA A 1 271 ? 14.772 2.442 -22.931 1.00 95.88 271 ALA A C 1
ATOM 2079 O O . ALA A 1 271 ? 13.896 2.258 -22.086 1.00 95.88 271 ALA A O 1
ATOM 2080 N N . GLN A 1 272 ? 15.893 1.714 -22.969 1.00 97.25 272 GLN A N 1
ATOM 2081 C CA . GLN A 1 272 ? 16.197 0.660 -22.004 1.00 97.25 272 GLN A CA 1
ATOM 2082 C C . GLN A 1 272 ? 16.354 1.212 -20.582 1.00 97.25 272 GLN A C 1
ATOM 2084 O O . GLN A 1 272 ? 15.736 0.693 -19.660 1.00 97.25 272 GLN A O 1
ATOM 2089 N N . GLU A 1 273 ? 17.118 2.290 -20.406 1.00 97.69 273 GLU A N 1
ATOM 2090 C CA . GLU A 1 273 ? 17.310 2.927 -19.099 1.00 97.69 273 GLU A CA 1
ATOM 2091 C C . GLU A 1 273 ? 15.987 3.438 -18.513 1.00 97.69 273 GLU A C 1
ATOM 2093 O O . GLU A 1 273 ? 15.713 3.228 -17.332 1.00 97.69 273 GLU A O 1
ATOM 2098 N N . ASN A 1 274 ? 15.137 4.064 -19.333 1.00 96.25 274 ASN A N 1
ATOM 2099 C CA . ASN A 1 274 ? 13.813 4.517 -18.905 1.00 96.25 274 ASN A CA 1
ATOM 2100 C C . ASN A 1 274 ? 12.920 3.341 -18.492 1.00 96.25 274 ASN A C 1
ATOM 2102 O O . ASN A 1 274 ? 12.267 3.406 -17.451 1.00 96.25 274 ASN A O 1
ATOM 2106 N N . TYR A 1 275 ? 12.912 2.258 -19.272 1.00 97.81 275 TYR A N 1
ATOM 2107 C CA . TYR A 1 275 ? 12.174 1.042 -18.936 1.00 97.81 275 TYR A CA 1
ATOM 2108 C C . TYR A 1 275 ? 12.649 0.444 -17.605 1.00 97.81 275 TYR A C 1
ATOM 2110 O O . TYR A 1 275 ? 11.831 0.186 -16.721 1.00 97.81 275 TYR A O 1
ATOM 2118 N N . ASP A 1 276 ? 13.962 0.292 -17.427 1.00 97.75 276 ASP A N 1
ATOM 2119 C CA . ASP A 1 276 ? 14.548 -0.261 -16.206 1.00 97.75 276 ASP A CA 1
ATOM 2120 C C . ASP A 1 276 ? 14.208 0.613 -14.986 1.00 97.75 276 ASP A C 1
ATOM 2122 O O . ASP A 1 276 ? 13.860 0.093 -13.923 1.00 97.75 276 ASP A O 1
ATOM 2126 N N . GLN A 1 277 ? 14.232 1.943 -15.139 1.00 97.50 277 GLN A N 1
ATOM 2127 C CA . GLN A 1 277 ? 13.810 2.877 -14.092 1.00 97.50 277 GLN A CA 1
ATOM 2128 C C . GLN A 1 277 ? 12.323 2.743 -13.753 1.00 97.50 277 GLN A C 1
ATOM 2130 O O . GLN A 1 277 ? 11.982 2.687 -12.570 1.00 97.50 277 GLN A O 1
ATOM 2135 N N . MET A 1 278 ? 11.441 2.677 -14.754 1.00 95.25 278 MET A N 1
ATOM 2136 C CA . MET A 1 278 ? 9.997 2.540 -14.534 1.00 95.25 278 MET A CA 1
ATOM 2137 C C . MET A 1 278 ? 9.659 1.216 -13.846 1.00 95.25 278 MET A C 1
ATOM 2139 O O . MET A 1 278 ? 8.935 1.215 -12.851 1.00 95.25 278 MET A O 1
ATOM 2143 N N . ILE A 1 279 ? 10.239 0.103 -14.303 1.00 97.00 279 ILE A N 1
ATOM 2144 C CA . ILE A 1 279 ? 10.044 -1.213 -13.682 1.00 97.00 279 ILE A CA 1
ATOM 2145 C C . ILE A 1 279 ? 10.599 -1.234 -12.260 1.00 97.00 279 ILE A C 1
ATOM 2147 O O . ILE A 1 27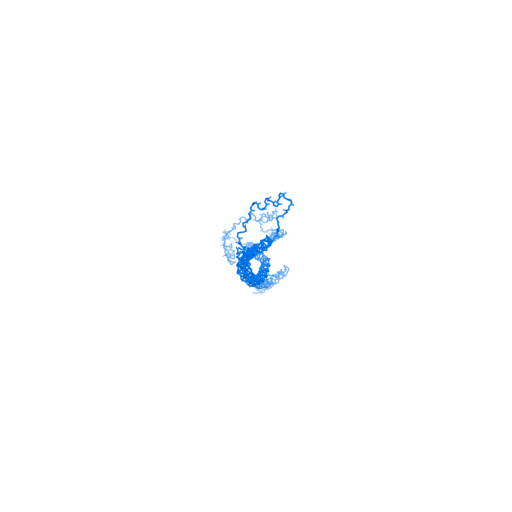9 ? 9.950 -1.752 -11.353 1.00 97.00 279 ILE A O 1
ATOM 2151 N N . HIS A 1 280 ? 11.768 -0.641 -12.019 1.00 97.00 280 HIS A N 1
ATOM 2152 C CA . HIS A 1 280 ? 12.315 -0.555 -10.669 1.00 97.00 280 HIS A CA 1
ATOM 2153 C C . HIS A 1 280 ? 11.411 0.273 -9.739 1.00 97.00 280 HIS A C 1
ATOM 2155 O O . HIS A 1 280 ? 11.125 -0.146 -8.617 1.00 97.00 280 HIS A O 1
ATOM 2161 N N . GLN A 1 281 ? 10.928 1.436 -10.189 1.00 96.50 281 GLN A N 1
ATOM 2162 C CA . GLN A 1 281 ? 9.985 2.256 -9.419 1.00 96.50 281 GLN A CA 1
ATOM 2163 C C . GLN A 1 281 ? 8.690 1.494 -9.125 1.00 96.50 281 GLN A C 1
ATOM 2165 O O . GLN A 1 281 ? 8.223 1.504 -7.987 1.00 96.50 281 GLN A O 1
ATOM 2170 N N . SER A 1 282 ? 8.162 0.781 -10.117 1.00 97.12 282 SER A N 1
ATOM 2171 C CA . SER A 1 282 ? 6.993 -0.081 -9.970 1.00 97.12 282 SER A CA 1
ATOM 2172 C C . SER A 1 282 ? 7.213 -1.183 -8.928 1.00 97.12 282 SER A C 1
ATOM 2174 O O . SER A 1 282 ? 6.402 -1.349 -8.018 1.00 97.12 282 SER A O 1
ATOM 2176 N N . GLN A 1 283 ? 8.362 -1.869 -8.955 1.00 96.75 283 GLN A N 1
ATOM 2177 C CA . GLN A 1 283 ? 8.715 -2.889 -7.960 1.00 96.75 283 GLN A CA 1
ATOM 2178 C C . GLN A 1 283 ? 8.794 -2.324 -6.538 1.00 96.75 283 GLN A C 1
ATOM 2180 O O . GLN A 1 283 ? 8.308 -2.956 -5.598 1.00 96.75 283 GLN A O 1
ATOM 2185 N N . VAL A 1 284 ? 9.378 -1.134 -6.368 1.00 97.75 284 VAL A N 1
ATOM 2186 C CA . VAL A 1 284 ? 9.438 -0.456 -5.064 1.00 97.75 284 VAL A CA 1
ATOM 2187 C C . VAL A 1 284 ? 8.034 -0.094 -4.579 1.00 97.75 284 VAL A C 1
ATOM 2189 O O . VAL A 1 284 ? 7.697 -0.389 -3.433 1.00 97.75 284 VAL A O 1
ATOM 2192 N N . LEU A 1 285 ? 7.202 0.496 -5.442 1.00 96.94 285 LEU A N 1
ATOM 2193 C CA . LEU A 1 285 ? 5.818 0.850 -5.115 1.00 96.94 285 LEU A CA 1
ATOM 2194 C C . LEU A 1 285 ? 4.989 -0.385 -4.760 1.00 96.94 285 LEU A C 1
ATOM 2196 O O . LEU A 1 285 ? 4.253 -0.376 -3.774 1.00 96.94 285 LEU A O 1
ATOM 2200 N N . LYS A 1 286 ? 5.150 -1.470 -5.516 1.00 97.69 286 LYS A N 1
ATOM 2201 C CA . LYS A 1 286 ? 4.504 -2.752 -5.248 1.00 97.69 286 LYS A CA 1
ATOM 2202 C C . LYS A 1 286 ? 4.912 -3.308 -3.888 1.00 97.69 286 LYS A C 1
ATOM 2204 O O . LYS A 1 286 ? 4.046 -3.665 -3.100 1.00 97.69 286 LYS A O 1
ATOM 2209 N N . ALA A 1 287 ? 6.207 -3.308 -3.571 1.00 97.62 287 ALA A N 1
ATOM 2210 C CA . ALA A 1 287 ? 6.700 -3.771 -2.276 1.00 97.62 287 ALA A CA 1
ATOM 2211 C C . ALA A 1 287 ? 6.168 -2.928 -1.102 1.00 97.62 287 ALA A C 1
ATOM 2213 O O . ALA A 1 287 ? 5.834 -3.483 -0.054 1.00 97.62 287 ALA A O 1
ATOM 2214 N N . GLN A 1 288 ? 6.064 -1.605 -1.276 1.00 97.56 288 GLN A N 1
ATOM 2215 C CA . GLN A 1 288 ? 5.462 -0.706 -0.286 1.00 97.56 288 GLN A CA 1
ATOM 2216 C C . GLN A 1 288 ? 3.978 -1.024 -0.078 1.00 97.56 288 GLN A C 1
ATOM 2218 O O . GLN A 1 288 ? 3.559 -1.273 1.051 1.00 97.56 288 GLN A O 1
ATOM 2223 N N . LYS A 1 289 ? 3.200 -1.115 -1.162 1.00 97.69 289 LYS A N 1
ATOM 2224 C CA . LYS A 1 289 ? 1.768 -1.436 -1.095 1.00 97.69 289 LYS A CA 1
ATOM 2225 C C . LYS A 1 289 ? 1.506 -2.835 -0.533 1.00 97.69 289 LYS A C 1
ATOM 2227 O O . LYS A 1 289 ? 0.604 -2.998 0.280 1.00 97.69 289 LYS A O 1
ATOM 2232 N N . ASP A 1 290 ? 2.316 -3.834 -0.880 1.00 96.69 290 ASP A N 1
ATOM 2233 C CA . ASP A 1 290 ? 2.223 -5.183 -0.305 1.00 96.69 290 ASP A CA 1
ATOM 2234 C C . ASP A 1 290 ? 2.491 -5.184 1.211 1.00 96.69 290 ASP A C 1
ATOM 2236 O O . ASP A 1 290 ? 1.883 -5.959 1.959 1.00 96.69 290 ASP A O 1
ATOM 2240 N N . ALA A 1 291 ? 3.400 -4.328 1.691 1.00 97.75 291 ALA A N 1
ATOM 2241 C CA . ALA A 1 291 ? 3.621 -4.140 3.122 1.00 97.75 291 ALA A CA 1
ATOM 2242 C C . ALA A 1 291 ? 2.414 -3.462 3.787 1.00 97.75 291 ALA A C 1
ATOM 2244 O O . ALA A 1 291 ? 1.948 -3.945 4.822 1.00 97.75 291 ALA A O 1
ATOM 2245 N N . ASP A 1 292 ? 1.858 -2.418 3.168 1.00 97.12 292 ASP A N 1
ATOM 2246 C CA . ASP A 1 292 ? 0.658 -1.734 3.658 1.00 97.12 292 ASP A CA 1
ATOM 2247 C C . ASP A 1 292 ? -0.539 -2.685 3.740 1.00 97.12 292 ASP A C 1
ATOM 2249 O O . ASP A 1 292 ? -1.231 -2.713 4.758 1.00 97.12 292 ASP A O 1
ATOM 2253 N N . VAL A 1 293 ? -0.744 -3.533 2.727 1.00 98.25 293 VAL A N 1
ATOM 2254 C CA . VAL A 1 293 ? -1.782 -4.572 2.739 1.00 98.25 293 VAL A CA 1
ATOM 2255 C C . VAL A 1 293 ? -1.599 -5.495 3.940 1.00 98.25 293 VAL A C 1
ATOM 2257 O O . VAL A 1 293 ? -2.562 -5.750 4.662 1.00 98.25 293 VAL A O 1
ATOM 2260 N N . LYS A 1 294 ? -0.379 -5.969 4.216 1.00 96.81 294 LYS A N 1
ATOM 2261 C CA . LYS A 1 294 ? -0.113 -6.839 5.377 1.00 96.81 294 LYS A CA 1
ATOM 2262 C C . LYS A 1 294 ? -0.398 -6.134 6.700 1.00 96.81 294 LYS A C 1
ATOM 2264 O O . LYS A 1 294 ? -1.062 -6.714 7.560 1.00 96.81 294 LYS A O 1
ATOM 2269 N N . HIS A 1 295 ? 0.084 -4.904 6.862 1.00 97.62 295 HIS A N 1
ATOM 2270 C CA . HIS A 1 295 ? -0.104 -4.131 8.088 1.00 97.62 295 HIS A CA 1
ATOM 2271 C C . HIS A 1 295 ? -1.578 -3.813 8.338 1.00 97.62 295 HIS A C 1
ATOM 2273 O O . HIS A 1 295 ? -2.092 -4.133 9.409 1.00 97.62 295 HIS A O 1
ATOM 2279 N N . LYS A 1 296 ? -2.281 -3.284 7.334 1.00 97.75 296 LYS A N 1
ATOM 2280 C CA . LYS A 1 296 ? -3.705 -2.947 7.439 1.00 97.75 296 LYS A CA 1
ATOM 2281 C C . LYS A 1 296 ? -4.588 -4.179 7.591 1.00 97.75 296 LYS A C 1
ATOM 2283 O O . LYS A 1 296 ? -5.568 -4.132 8.323 1.00 97.75 296 LYS A O 1
ATOM 2288 N N . THR A 1 297 ? -4.231 -5.306 6.973 1.00 97.75 297 THR A N 1
ATOM 2289 C CA . THR A 1 297 ? -4.944 -6.576 7.193 1.00 97.75 297 THR A CA 1
ATOM 2290 C C . THR A 1 297 ? -4.793 -7.031 8.642 1.00 97.75 297 THR A C 1
ATOM 2292 O O . THR A 1 297 ? -5.781 -7.378 9.286 1.00 97.75 297 THR A O 1
ATOM 2295 N N . ALA A 1 298 ? -3.576 -6.994 9.192 1.00 97.62 298 ALA A N 1
ATOM 2296 C CA . ALA A 1 298 ? -3.352 -7.341 10.592 1.00 97.62 298 ALA A CA 1
ATOM 2297 C C . ALA A 1 298 ? -4.125 -6.403 11.537 1.00 97.62 298 ALA A C 1
ATOM 2299 O O . ALA A 1 298 ? -4.784 -6.870 12.466 1.00 97.62 298 ALA A O 1
ATOM 2300 N N . GLU A 1 299 ? -4.108 -5.097 11.274 1.00 97.12 299 GLU A N 1
ATOM 2301 C CA . GLU A 1 299 ? -4.866 -4.106 12.039 1.00 97.12 299 GLU A CA 1
ATOM 2302 C C . GLU A 1 299 ? -6.379 -4.349 11.967 1.00 97.12 299 GLU A C 1
ATOM 2304 O O . GLU A 1 299 ? -7.030 -4.431 13.009 1.00 97.12 299 GLU A O 1
ATOM 2309 N N . ALA A 1 300 ? -6.924 -4.573 10.767 1.00 97.19 300 ALA A N 1
ATOM 2310 C CA . ALA A 1 300 ? -8.335 -4.885 10.565 1.00 97.19 300 ALA A CA 1
ATOM 2311 C C . ALA A 1 300 ? -8.744 -6.145 11.337 1.00 97.19 300 ALA A C 1
ATOM 2313 O O . ALA A 1 300 ? -9.728 -6.118 12.068 1.00 97.19 300 ALA A O 1
ATOM 2314 N N . THR A 1 301 ? -7.957 -7.226 11.265 1.00 96.69 301 THR A N 1
ATOM 2315 C CA . THR A 1 301 ? -8.262 -8.465 12.009 1.00 96.69 301 THR A CA 1
ATOM 2316 C C . THR A 1 301 ? -8.205 -8.283 13.528 1.00 96.69 301 THR A C 1
ATOM 2318 O O . THR A 1 301 ? -8.985 -8.899 14.256 1.00 96.69 301 THR A O 1
ATOM 2321 N N . ASN A 1 302 ? -7.306 -7.431 14.031 1.00 96.50 302 ASN A N 1
ATOM 2322 C CA . ASN A 1 302 ? -7.230 -7.118 15.455 1.00 96.50 302 ASN A CA 1
ATOM 2323 C C . ASN A 1 302 ? -8.428 -6.281 15.911 1.00 96.50 302 ASN A C 1
ATOM 2325 O O . ASN A 1 302 ? -9.050 -6.622 16.915 1.00 96.50 302 ASN A O 1
ATOM 2329 N N . LEU A 1 303 ? -8.791 -5.242 15.155 1.00 96.88 303 LEU A N 1
ATOM 2330 C CA . LEU A 1 303 ? -9.970 -4.426 15.437 1.00 96.88 303 LEU A CA 1
ATOM 2331 C C . LEU A 1 303 ? -11.266 -5.235 15.325 1.00 96.88 303 LEU A C 1
ATOM 2333 O O . LEU A 1 303 ? -12.145 -5.080 16.162 1.00 96.88 303 LEU A O 1
ATOM 2337 N N . GLU A 1 304 ? -11.383 -6.145 14.359 1.00 96.69 304 GLU A N 1
ATOM 2338 C CA . GLU A 1 304 ? -12.533 -7.051 14.232 1.00 96.69 304 GLU A CA 1
ATOM 2339 C C . GLU A 1 304 ? -12.700 -7.958 15.457 1.00 96.69 304 GLU A C 1
ATOM 2341 O O . GLU A 1 304 ? -13.826 -8.201 15.908 1.00 96.69 304 GLU A O 1
ATOM 2346 N N . ARG A 1 305 ? -11.586 -8.420 16.038 1.00 96.62 305 ARG A N 1
ATOM 2347 C CA . ARG A 1 305 ? -11.605 -9.158 17.305 1.00 96.62 305 ARG A CA 1
ATOM 2348 C C . ARG A 1 305 ? -12.141 -8.278 18.432 1.00 96.62 305 ARG A C 1
ATOM 2350 O O . ARG A 1 305 ? -13.093 -8.679 19.095 1.00 96.62 305 ARG A O 1
ATOM 2357 N N . SER A 1 306 ? -11.619 -7.060 18.576 1.00 94.12 306 SER A N 1
ATOM 2358 C CA . SER A 1 306 ? -12.095 -6.102 19.582 1.00 94.12 306 SER A CA 1
ATOM 2359 C C . SER A 1 306 ? -13.562 -5.713 19.387 1.00 94.12 306 SER A C 1
ATOM 2361 O O . SER A 1 306 ? -14.294 -5.597 20.362 1.00 94.12 306 SER A O 1
ATOM 2363 N N . VAL A 1 307 ? -14.035 -5.565 18.146 1.00 96.56 307 VAL A N 1
ATOM 2364 C CA . VAL A 1 307 ? -15.458 -5.334 17.844 1.00 96.56 307 VAL A CA 1
ATOM 2365 C C . VAL A 1 307 ? -16.302 -6.515 18.315 1.00 96.56 307 VAL A C 1
ATOM 2367 O O . VAL A 1 307 ? -17.367 -6.312 18.891 1.00 96.56 307 VAL A O 1
ATOM 2370 N N . THR A 1 308 ? -15.838 -7.746 18.096 1.00 96.25 308 THR A N 1
ATOM 2371 C CA . THR A 1 308 ? -16.551 -8.957 18.527 1.00 96.25 308 THR A CA 1
ATOM 2372 C C . THR A 1 308 ? -16.624 -9.053 20.053 1.00 96.25 308 THR A C 1
ATOM 2374 O O . THR A 1 308 ? -17.695 -9.328 20.595 1.00 96.25 308 THR A O 1
ATOM 2377 N N . GLU A 1 309 ? -15.518 -8.764 20.741 1.00 94.19 309 GLU A N 1
ATOM 2378 C CA . GLU A 1 309 ? -15.436 -8.711 22.206 1.00 94.19 309 GLU A CA 1
ATOM 2379 C C . GLU A 1 309 ? -16.353 -7.618 22.775 1.00 94.19 309 GLU A C 1
ATOM 2381 O O . GLU A 1 309 ? -17.273 -7.928 23.527 1.00 94.19 309 GLU A O 1
ATOM 2386 N N . LEU A 1 310 ? -16.214 -6.366 22.317 1.00 93.75 310 LEU A N 1
ATOM 2387 C CA . LEU A 1 310 ? -17.060 -5.243 22.743 1.00 93.75 310 LEU A CA 1
ATOM 2388 C C . LEU A 1 310 ? -18.548 -5.501 22.493 1.00 93.75 310 LEU A C 1
ATOM 2390 O O . LEU A 1 310 ? -19.396 -5.087 23.283 1.00 93.75 310 LEU A O 1
ATOM 2394 N N . ARG A 1 311 ? -18.885 -6.192 21.400 1.00 94.06 311 ARG A N 1
ATOM 2395 C CA . ARG A 1 311 ? -20.269 -6.561 21.089 1.00 94.06 311 ARG A CA 1
ATOM 2396 C C . ARG A 1 311 ? -20.818 -7.570 22.091 1.00 94.06 311 ARG A C 1
ATOM 2398 O O . ARG A 1 311 ? -21.960 -7.424 22.522 1.00 94.06 311 ARG A O 1
ATOM 2405 N N . SER A 1 312 ? -20.020 -8.574 22.449 1.00 93.88 312 SER A N 1
ATOM 2406 C CA . SER A 1 312 ? -20.374 -9.574 23.460 1.00 93.88 312 SER A CA 1
ATOM 2407 C C . SER A 1 312 ? -20.509 -8.946 24.849 1.00 93.88 312 SER A C 1
ATOM 2409 O O . SER A 1 312 ? -21.497 -9.193 25.546 1.00 93.88 312 SER A O 1
ATOM 2411 N N . ASP A 1 313 ? -19.560 -8.092 25.229 1.00 90.44 313 ASP A N 1
ATOM 2412 C CA . ASP A 1 313 ? -19.543 -7.412 26.525 1.00 90.44 313 ASP A CA 1
ATOM 2413 C C . ASP A 1 313 ? -20.718 -6.447 26.657 1.00 90.44 313 ASP A C 1
ATOM 2415 O O . ASP A 1 313 ? -21.432 -6.479 27.657 1.00 90.44 313 ASP A O 1
ATOM 2419 N N . SER A 1 314 ? -20.987 -5.651 25.618 1.00 89.31 314 SER A N 1
ATOM 2420 C CA . SER A 1 314 ? -22.130 -4.738 25.602 1.00 89.31 314 SER A CA 1
ATOM 2421 C C . SER A 1 314 ? -23.457 -5.494 25.685 1.00 89.31 314 SER A C 1
ATOM 2423 O O . SER A 1 314 ? -24.341 -5.086 26.437 1.00 89.31 314 SER A O 1
ATOM 2425 N N . ALA A 1 315 ? -23.601 -6.617 24.973 1.00 89.94 315 ALA A N 1
ATOM 2426 C CA . ALA A 1 315 ? -24.800 -7.450 25.055 1.00 89.94 315 ALA A CA 1
ATOM 2427 C C . ALA A 1 315 ? -24.986 -8.058 26.456 1.00 89.94 315 ALA A C 1
ATOM 2429 O O . ALA A 1 315 ? -26.090 -8.032 26.999 1.00 89.94 315 ALA A O 1
ATOM 2430 N N . SER A 1 316 ? -23.906 -8.556 27.061 1.00 89.81 316 SER A N 1
ATOM 2431 C CA . SER A 1 316 ? -23.932 -9.134 28.408 1.00 89.81 316 SER A CA 1
ATOM 2432 C C . SER A 1 316 ? -24.246 -8.073 29.466 1.00 89.81 316 SER A C 1
ATOM 2434 O O . SER A 1 316 ? -25.111 -8.286 30.310 1.00 89.81 316 SER A O 1
ATOM 2436 N N . ALA A 1 317 ? -23.610 -6.900 29.395 1.00 86.88 317 ALA A N 1
ATOM 2437 C CA . ALA A 1 317 ? -23.869 -5.777 30.295 1.00 86.88 317 ALA A CA 1
ATOM 2438 C C . ALA A 1 317 ? -25.315 -5.271 30.177 1.00 86.88 317 ALA A C 1
ATOM 2440 O O . ALA A 1 317 ? -25.957 -5.000 31.189 1.00 86.88 317 ALA A O 1
ATOM 2441 N N . GLN A 1 318 ? -25.855 -5.210 28.956 1.00 86.19 318 GLN A N 1
ATOM 2442 C CA . GLN A 1 318 ? -27.250 -4.845 28.707 1.00 86.19 318 GLN A CA 1
ATOM 2443 C C . GLN A 1 318 ? -28.219 -5.844 29.370 1.00 86.19 318 GLN A C 1
ATOM 2445 O O . GLN A 1 318 ? -29.159 -5.419 30.035 1.00 86.19 318 GLN A O 1
ATOM 2450 N N . GLN A 1 319 ? -27.957 -7.153 29.270 1.00 89.44 319 GLN A N 1
ATOM 2451 C CA . GLN A 1 319 ? -28.765 -8.183 29.942 1.00 89.44 319 GLN A CA 1
ATOM 2452 C C . GLN A 1 319 ? -28.694 -8.083 31.470 1.00 89.44 319 GLN A C 1
ATOM 2454 O O . GLN A 1 319 ? -29.718 -8.194 32.141 1.00 89.44 319 GLN A O 1
ATOM 2459 N N . GLN A 1 320 ? -27.501 -7.856 32.031 1.00 85.69 320 GLN A N 1
ATOM 2460 C CA . GLN A 1 320 ? -27.341 -7.659 33.476 1.00 85.69 320 GLN A CA 1
ATOM 2461 C C . GLN A 1 320 ? -28.082 -6.402 33.942 1.00 85.69 320 GLN A C 1
ATOM 2463 O O . GLN A 1 320 ? -28.765 -6.438 34.961 1.00 85.69 320 GLN A O 1
ATOM 2468 N N . PHE A 1 321 ? -28.011 -5.310 33.179 1.00 84.69 321 PHE A N 1
ATOM 2469 C CA . PHE A 1 321 ? -28.737 -4.078 33.479 1.00 84.69 321 PHE A CA 1
ATOM 2470 C C . PHE A 1 321 ? -30.256 -4.290 33.468 1.00 84.69 321 PHE A C 1
ATOM 2472 O O . PHE A 1 321 ? -30.945 -3.860 34.392 1.00 84.69 321 PHE A O 1
ATOM 2479 N N . GLU A 1 322 ? -30.788 -4.993 32.469 1.00 86.06 322 GLU A N 1
ATOM 2480 C CA . GLU A 1 322 ? -32.214 -5.337 32.395 1.00 86.06 322 GLU A CA 1
ATOM 2481 C C . GLU A 1 322 ? -32.646 -6.221 33.578 1.00 86.06 322 GLU A C 1
ATOM 2483 O O . GLU A 1 322 ? -33.649 -5.937 34.230 1.00 86.06 322 GLU A O 1
ATOM 2488 N N . ALA A 1 323 ? -31.844 -7.225 33.945 1.00 88.38 323 ALA A N 1
ATOM 2489 C CA . ALA A 1 323 ? -32.121 -8.074 35.104 1.00 88.38 323 ALA A CA 1
ATOM 2490 C C . ALA A 1 323 ? -32.077 -7.298 36.437 1.00 88.38 323 ALA A C 1
ATOM 2492 O O . ALA A 1 323 ? -32.949 -7.470 37.293 1.00 88.38 323 ALA A O 1
ATOM 2493 N N . VAL A 1 324 ? -31.081 -6.422 36.619 1.00 84.62 324 VAL A N 1
ATOM 2494 C CA . VAL A 1 324 ? -30.935 -5.592 37.826 1.00 84.62 324 VAL A CA 1
ATOM 2495 C C . VAL A 1 324 ? -32.069 -4.579 37.924 1.00 84.62 324 VAL A C 1
ATOM 2497 O O . VAL A 1 324 ? -32.652 -4.431 38.994 1.00 84.62 324 VAL A O 1
ATOM 2500 N N . THR A 1 325 ? -32.426 -3.907 36.829 1.00 83.12 325 THR A N 1
ATOM 2501 C CA . THR A 1 325 ? -33.539 -2.944 36.816 1.00 83.12 325 THR A CA 1
ATOM 2502 C C . THR A 1 325 ? -34.880 -3.615 37.118 1.00 83.12 325 THR A C 1
ATOM 2504 O O . THR A 1 325 ? -35.668 -3.064 37.890 1.00 83.12 325 THR A O 1
ATOM 2507 N N . GLU A 1 326 ? -35.120 -4.832 36.621 1.00 86.25 326 GLU A N 1
ATOM 2508 C CA . GLU A 1 326 ? -36.313 -5.615 36.966 1.00 86.25 326 GLU A CA 1
ATOM 2509 C C . GLU A 1 326 ? -36.337 -6.018 38.453 1.00 86.25 326 GLU A C 1
ATOM 2511 O O . GLU A 1 326 ? -37.352 -5.857 39.137 1.00 86.25 326 GLU A O 1
ATOM 2516 N N . TYR A 1 327 ? -35.214 -6.507 38.988 1.00 82.44 327 TYR A N 1
ATOM 2517 C CA . TYR A 1 327 ? -35.092 -6.853 40.408 1.00 82.44 327 TYR A CA 1
ATOM 2518 C C . TYR A 1 327 ? -35.287 -5.628 41.318 1.00 82.44 327 TYR A C 1
ATOM 2520 O O . TYR A 1 327 ? -36.000 -5.682 42.322 1.00 82.44 327 TYR A O 1
ATOM 2528 N N . LEU A 1 328 ? -34.721 -4.489 40.922 1.00 78.44 328 LEU A N 1
ATOM 2529 C CA . LEU A 1 328 ? -34.867 -3.208 41.605 1.00 78.44 328 LEU A CA 1
ATOM 2530 C C . LEU A 1 328 ? -36.306 -2.674 41.595 1.00 78.44 328 LEU A C 1
ATOM 2532 O O . LEU A 1 328 ? -36.681 -1.949 42.525 1.00 78.44 328 LEU A O 1
ATOM 2536 N N . ALA A 1 329 ? -37.100 -2.986 40.569 1.00 81.75 329 ALA A N 1
ATOM 2537 C CA . ALA A 1 329 ? -38.521 -2.651 40.529 1.00 81.75 329 ALA A CA 1
ATOM 2538 C C . ALA A 1 329 ? -39.308 -3.470 41.567 1.00 81.75 329 ALA A C 1
ATOM 2540 O O . ALA A 1 329 ? -40.029 -2.890 42.374 1.00 81.75 329 ALA A O 1
ATOM 2541 N N . LYS A 1 330 ? -39.068 -4.786 41.638 1.00 81.56 330 LYS A N 1
ATOM 2542 C CA . LYS A 1 330 ? -39.686 -5.679 42.640 1.00 81.56 330 LYS A CA 1
ATOM 2543 C C . LYS A 1 330 ? -39.373 -5.240 44.075 1.00 81.56 330 LYS A C 1
ATOM 2545 O O . LYS A 1 330 ? -40.271 -5.119 44.901 1.00 81.56 330 LYS A O 1
ATOM 2550 N N . LEU A 1 331 ? -38.113 -4.898 44.350 1.00 76.56 331 LEU A N 1
ATOM 2551 C CA . LEU A 1 331 ? -37.697 -4.351 45.647 1.00 76.56 331 LEU A CA 1
ATOM 2552 C C . LEU A 1 331 ? -38.354 -3.003 45.978 1.00 76.56 331 LEU A C 1
ATOM 2554 O O . LEU A 1 331 ? -38.668 -2.758 47.139 1.00 76.56 331 LEU A O 1
ATOM 2558 N N . LYS A 1 332 ? -38.564 -2.108 44.995 1.00 73.06 332 LYS A N 1
ATOM 2559 C CA . LYS A 1 332 ? -39.303 -0.847 45.233 1.00 73.06 332 LYS A CA 1
ATOM 2560 C C . LYS A 1 332 ? -40.713 -1.144 45.741 1.00 73.06 332 LYS A C 1
ATOM 2562 O O . LYS A 1 332 ? -41.136 -0.510 46.709 1.00 73.06 332 LYS A O 1
ATOM 2567 N N . ASP A 1 333 ? -41.396 -2.107 45.131 1.00 74.12 333 ASP A N 1
ATOM 2568 C CA . ASP A 1 333 ? -42.763 -2.482 45.502 1.00 74.12 333 ASP A CA 1
ATOM 2569 C C . ASP A 1 333 ? -42.841 -3.115 46.904 1.00 74.12 333 ASP A C 1
ATOM 2571 O O . ASP A 1 333 ? -43.784 -2.846 47.645 1.00 74.12 333 ASP A O 1
ATOM 2575 N N . GLU A 1 334 ? -41.837 -3.900 47.307 1.00 69.75 334 GLU A N 1
ATOM 2576 C CA . GLU A 1 334 ? -41.774 -4.522 48.641 1.00 69.75 334 GLU A CA 1
ATOM 2577 C C . GLU A 1 334 ? -41.332 -3.547 49.750 1.00 69.75 334 GLU A C 1
ATOM 2579 O O . GLU A 1 334 ? -41.857 -3.589 50.865 1.00 69.75 334 GLU A O 1
ATOM 2584 N N . CYS A 1 335 ? -40.374 -2.656 49.466 1.00 68.19 335 CYS A N 1
ATOM 2585 C CA . CYS A 1 335 ? -39.757 -1.779 50.469 1.00 68.19 335 CYS A CA 1
ATOM 2586 C C . CYS A 1 335 ? -40.463 -0.430 50.650 1.00 68.19 335 CYS A C 1
ATOM 2588 O O . CYS A 1 335 ? -40.280 0.215 51.685 1.00 68.19 335 CYS A O 1
ATOM 2590 N N . THR A 1 336 ? -41.286 0.019 49.697 1.00 58.75 336 THR A N 1
ATOM 2591 C CA . THR A 1 336 ? -42.180 1.163 49.930 1.00 58.75 336 THR A CA 1
ATOM 2592 C C . THR A 1 336 ? -43.372 0.712 50.764 1.00 58.75 336 THR A C 1
ATOM 2594 O O . THR A 1 336 ? -44.502 0.585 50.299 1.00 58.75 336 THR A O 1
ATOM 2597 N N . ALA A 1 337 ? -43.120 0.458 52.049 1.00 53.56 337 ALA A N 1
ATOM 2598 C CA . ALA A 1 337 ? -44.181 0.215 53.006 1.00 53.56 337 ALA A CA 1
ATOM 2599 C C . ALA A 1 337 ? -45.205 1.355 52.898 1.00 53.56 337 ALA A C 1
ATOM 2601 O O . ALA A 1 337 ? -44.871 2.527 53.100 1.00 53.56 337 ALA A O 1
ATOM 2602 N N . LYS A 1 338 ? -46.469 1.016 52.613 1.00 54.28 338 LYS A N 1
ATOM 2603 C CA . LYS A 1 338 ? -47.601 1.880 52.959 1.00 54.28 338 LYS A CA 1
ATOM 2604 C C . LYS A 1 338 ? -47.556 2.042 54.472 1.00 54.28 338 LYS A C 1
ATOM 2606 O O . LYS A 1 338 ? -48.119 1.233 55.203 1.00 54.28 338 LYS A O 1
ATOM 2611 N N . VAL A 1 339 ? -46.814 3.036 54.954 1.00 56.44 339 VAL A N 1
ATOM 2612 C CA . VAL A 1 339 ? -46.827 3.392 56.366 1.00 56.44 339 VAL A CA 1
ATOM 2613 C C . VAL A 1 339 ? -48.260 3.803 56.649 1.00 56.44 339 VAL A C 1
ATOM 2615 O O . VAL A 1 339 ? -48.716 4.827 56.142 1.00 56.44 339 VAL A O 1
ATOM 2618 N N . GLU A 1 340 ? -48.977 2.962 57.397 1.00 55.75 340 GLU A N 1
ATOM 2619 C CA . GLU A 1 340 ? -50.329 3.276 57.841 1.00 55.75 340 GLU A CA 1
ATOM 2620 C C . GLU A 1 340 ? -50.341 4.686 58.411 1.00 55.75 340 GLU A C 1
ATOM 2622 O O . GLU A 1 340 ? -49.438 5.091 59.164 1.00 55.75 340 GLU A O 1
ATOM 2627 N N . THR A 1 341 ? -51.360 5.444 58.027 1.00 65.62 341 THR A N 1
ATOM 2628 C CA . THR A 1 341 ? -51.486 6.819 58.479 1.00 65.62 341 THR A CA 1
ATOM 2629 C C . THR A 1 341 ? -51.498 6.838 60.007 1.00 65.62 341 THR A C 1
ATOM 2631 O O . THR A 1 341 ? -51.900 5.886 60.686 1.00 65.62 341 THR A O 1
ATOM 2634 N N . ARG A 1 342 ? -51.014 7.933 60.603 1.00 60.38 342 ARG A N 1
ATOM 2635 C CA . ARG A 1 342 ? -50.965 8.067 62.068 1.00 60.38 342 ARG A CA 1
ATOM 2636 C C . ARG A 1 342 ? -52.326 7.769 62.710 1.00 60.38 342 ARG A C 1
ATOM 2638 O O . ARG A 1 342 ? -52.359 7.216 63.806 1.00 60.38 342 ARG A O 1
ATOM 2645 N N . GLU A 1 343 ? -53.403 8.131 62.023 1.00 67.69 343 GLU A N 1
ATOM 2646 C CA . GLU A 1 343 ? -54.788 7.925 62.439 1.00 67.69 343 GLU A CA 1
ATOM 2647 C C . GLU A 1 343 ? -55.150 6.436 62.505 1.00 67.69 343 GLU A C 1
ATOM 2649 O O . GLU A 1 343 ? -55.632 5.980 63.540 1.00 67.69 343 GLU A O 1
ATOM 2654 N N . GLU A 1 344 ? -54.809 5.651 61.481 1.00 71.69 344 GLU A N 1
ATOM 2655 C CA . GLU A 1 344 ? -55.034 4.197 61.449 1.00 71.69 344 GLU A CA 1
ATOM 2656 C C . GLU A 1 344 ? -54.268 3.469 62.564 1.00 71.69 344 GLU A C 1
ATOM 2658 O O . GLU A 1 344 ? -54.822 2.606 63.252 1.00 71.69 344 GLU A O 1
ATOM 2663 N N . ARG A 1 345 ? -53.023 3.883 62.845 1.00 71.88 345 ARG A N 1
ATOM 2664 C CA . ARG A 1 345 ? -52.245 3.311 63.959 1.00 71.88 345 ARG A CA 1
ATOM 2665 C C . ARG A 1 345 ? -52.845 3.623 65.326 1.00 71.88 345 ARG A C 1
ATOM 2667 O O . ARG A 1 345 ? -52.816 2.767 66.208 1.00 71.88 345 ARG A O 1
ATOM 2674 N N . ILE A 1 346 ? -53.340 4.847 65.527 1.00 77.00 346 ILE A N 1
ATOM 2675 C CA . ILE A 1 346 ? -53.984 5.240 66.789 1.00 77.00 346 ILE A CA 1
ATOM 2676 C C . ILE A 1 346 ? -55.288 4.457 66.965 1.00 77.00 346 ILE A C 1
ATOM 2678 O O . ILE A 1 346 ? -55.521 3.917 68.043 1.00 77.00 346 ILE A O 1
ATOM 2682 N N . ALA A 1 347 ? -56.093 4.329 65.907 1.00 79.94 347 ALA A N 1
ATOM 2683 C CA . ALA A 1 347 ? -57.350 3.588 65.943 1.00 79.94 347 ALA A CA 1
ATOM 2684 C C . ALA A 1 347 ? -57.150 2.096 66.263 1.00 79.94 347 ALA A C 1
ATOM 2686 O O . ALA A 1 347 ? -57.885 1.542 67.079 1.00 79.94 347 ALA A O 1
ATOM 2687 N N . ARG A 1 348 ? -56.133 1.441 65.686 1.00 79.94 348 ARG A N 1
ATOM 2688 C CA . ARG A 1 348 ? -55.805 0.042 66.014 1.00 79.94 348 ARG A CA 1
ATOM 2689 C C . ARG A 1 348 ? -55.360 -0.122 67.467 1.00 79.94 348 ARG A C 1
ATOM 2691 O O . ARG A 1 348 ? -55.879 -0.992 68.156 1.00 79.94 348 ARG A O 1
ATOM 2698 N N . ARG A 1 349 ? -54.466 0.746 67.955 1.00 81.25 349 ARG A N 1
ATOM 2699 C CA . ARG A 1 349 ? -54.023 0.719 69.362 1.00 81.25 349 ARG A CA 1
ATOM 2700 C C . ARG A 1 349 ? -55.172 0.976 70.338 1.00 81.25 349 ARG A C 1
ATOM 2702 O O . ARG A 1 349 ? -55.188 0.389 71.411 1.00 81.25 349 ARG A O 1
ATOM 2709 N N . ALA A 1 350 ? -56.136 1.825 69.975 1.00 82.88 350 ALA A N 1
ATOM 2710 C CA . ALA A 1 350 ? -57.333 2.053 70.783 1.00 82.88 350 ALA A CA 1
ATOM 2711 C C . ALA A 1 350 ? -58.209 0.792 70.880 1.00 82.88 350 ALA A C 1
ATOM 2713 O O . ALA A 1 350 ? -58.640 0.447 71.974 1.00 82.88 350 ALA A O 1
ATOM 2714 N N . LYS A 1 351 ? -58.395 0.061 69.773 1.00 84.56 351 LYS A N 1
ATOM 2715 C CA . LYS A 1 351 ? -59.115 -1.225 69.772 1.00 84.56 351 LYS A CA 1
ATOM 2716 C C . LYS A 1 351 ? -58.389 -2.316 70.559 1.00 84.56 351 LYS A C 1
ATOM 2718 O O . LYS A 1 351 ? -59.026 -3.095 71.256 1.00 84.56 351 LYS A O 1
ATOM 2723 N N . GLU A 1 352 ? -57.062 -2.371 70.471 1.00 82.56 352 GLU A N 1
ATOM 2724 C CA . GLU A 1 352 ? -56.260 -3.285 71.296 1.00 82.56 352 GLU A CA 1
ATOM 2725 C C . GLU A 1 352 ? -56.385 -2.948 72.788 1.00 82.56 352 GLU A C 1
ATOM 2727 O O . GLU A 1 352 ? -56.570 -3.844 73.605 1.00 82.56 352 GLU A O 1
ATOM 2732 N N . MET A 1 353 ? -56.340 -1.661 73.148 1.00 82.50 353 MET A N 1
ATOM 2733 C CA . MET A 1 353 ? -56.548 -1.196 74.524 1.00 82.50 353 MET A CA 1
ATOM 2734 C C . MET A 1 353 ? -57.936 -1.563 75.056 1.00 82.50 353 MET A C 1
ATOM 2736 O O . MET A 1 353 ? -58.040 -2.012 76.192 1.00 82.50 353 MET A O 1
ATOM 2740 N N . GLU A 1 354 ? -58.981 -1.398 74.246 1.00 88.31 354 GLU A N 1
ATOM 2741 C CA . GLU A 1 354 ? -60.353 -1.774 74.598 1.00 88.31 354 GLU A CA 1
ATOM 2742 C C . GLU A 1 354 ? -60.471 -3.288 74.832 1.00 88.31 354 GLU A C 1
ATOM 2744 O O . GLU A 1 354 ? -60.920 -3.708 75.895 1.00 88.31 354 GLU A O 1
ATOM 2749 N N . GLY A 1 355 ? -59.949 -4.116 73.921 1.00 87.19 355 GLY A N 1
ATOM 2750 C CA . GLY A 1 355 ? -59.956 -5.574 74.093 1.00 87.19 355 GLY A CA 1
ATOM 2751 C C . GLY A 1 355 ? -59.152 -6.051 75.311 1.00 87.19 355 GLY A C 1
ATOM 2752 O O . GLY A 1 355 ? -59.563 -6.977 76.011 1.00 87.19 355 GLY A O 1
ATOM 2753 N N . LEU A 1 356 ? -58.023 -5.401 75.615 1.00 85.19 356 LEU A N 1
ATOM 2754 C CA . LEU A 1 356 ? -57.244 -5.688 76.823 1.00 85.19 356 LEU A CA 1
ATOM 2755 C C . LEU A 1 356 ? -57.983 -5.263 78.100 1.00 85.19 356 LEU A C 1
ATOM 2757 O O . LEU A 1 356 ? -57.902 -5.968 79.105 1.00 85.19 356 LEU A O 1
ATOM 2761 N N . GLN A 1 357 ? -58.717 -4.148 78.072 1.00 84.44 357 GLN A N 1
ATOM 2762 C CA . GLN A 1 357 ? -59.552 -3.705 79.193 1.00 84.44 357 GLN A CA 1
ATOM 2763 C C . GLN A 1 357 ? -60.744 -4.638 79.423 1.00 84.44 357 GLN A C 1
ATOM 2765 O O . GLN A 1 357 ? -61.045 -4.964 80.571 1.00 84.44 357 GLN A O 1
ATOM 2770 N N . GLU A 1 358 ? -61.381 -5.128 78.360 1.00 86.19 358 GLU A N 1
ATOM 2771 C CA . GLU A 1 358 ? -62.431 -6.144 78.460 1.00 86.19 358 GLU A CA 1
ATOM 2772 C C . GLU A 1 358 ? -61.884 -7.443 79.065 1.00 86.19 358 GLU A C 1
ATOM 2774 O O . GLU A 1 358 ? -62.457 -7.969 80.021 1.00 86.19 358 GLU A O 1
ATOM 2779 N N . ALA A 1 359 ? -60.733 -7.923 78.587 1.00 85.06 359 ALA A N 1
ATOM 2780 C CA . ALA A 1 359 ? -60.083 -9.110 79.139 1.00 85.06 359 ALA A CA 1
ATOM 2781 C C . ALA A 1 359 ? -59.715 -8.939 80.624 1.00 85.06 359 ALA A C 1
ATOM 2783 O O . ALA A 1 359 ? -59.917 -9.860 81.418 1.00 85.06 359 ALA A O 1
ATOM 2784 N N . LEU A 1 360 ? -59.229 -7.756 81.016 1.00 82.06 360 LEU A N 1
ATOM 2785 C CA . LEU A 1 360 ? -58.960 -7.419 82.414 1.00 82.06 360 LEU A CA 1
ATOM 2786 C C . LEU A 1 360 ? -60.247 -7.459 83.253 1.00 82.06 360 LEU A C 1
ATOM 2788 O O . LEU A 1 360 ? -60.260 -8.083 84.309 1.00 82.06 360 LEU A O 1
ATOM 2792 N N . SER A 1 361 ? -61.342 -6.876 82.757 1.00 81.94 361 SER A N 1
ATOM 2793 C CA . SER A 1 361 ? -62.628 -6.848 83.469 1.00 81.94 361 SER A CA 1
ATOM 2794 C C . SER A 1 361 ? -63.194 -8.253 83.715 1.00 81.94 361 SER A C 1
ATOM 2796 O O . SER A 1 361 ? -63.721 -8.538 84.789 1.00 81.94 361 SER A O 1
ATOM 2798 N N . ILE A 1 362 ? -63.012 -9.167 82.756 1.00 83.31 362 ILE A N 1
ATOM 2799 C CA . ILE A 1 362 ? -63.402 -10.574 82.884 1.00 83.31 362 ILE A CA 1
ATOM 2800 C C . ILE A 1 362 ? -62.558 -11.267 83.960 1.00 83.31 362 ILE A C 1
ATOM 2802 O O . ILE A 1 362 ? -63.101 -12.026 84.763 1.00 83.31 362 ILE A O 1
ATOM 2806 N N . LEU A 1 363 ? -61.251 -10.995 84.010 1.00 79.62 363 LEU A N 1
ATOM 2807 C CA . LEU A 1 363 ? -60.348 -11.578 85.005 1.00 79.62 363 LEU A CA 1
ATOM 2808 C C . LEU A 1 363 ? -60.572 -11.024 86.419 1.00 79.62 363 LEU A C 1
ATOM 2810 O O . LEU A 1 363 ? -60.411 -11.776 87.372 1.00 79.62 363 LEU A O 1
ATOM 2814 N N . GLU A 1 364 ? -60.959 -9.755 86.560 1.00 78.00 364 GLU A N 1
ATOM 2815 C CA . GLU A 1 364 ? -61.270 -9.120 87.853 1.00 78.00 364 GLU A CA 1
ATOM 2816 C C . GLU A 1 364 ? -62.667 -9.479 88.384 1.00 78.00 364 GLU A C 1
ATOM 2818 O O . GLU A 1 364 ? -62.922 -9.391 89.583 1.00 78.00 364 GLU A O 1
ATOM 2823 N N . SER A 1 365 ? -63.580 -9.898 87.502 1.00 68.56 365 SER A N 1
ATOM 2824 C CA . SER A 1 365 ? -64.920 -10.380 87.870 1.00 68.56 365 SER A CA 1
ATOM 2825 C C . SER A 1 365 ? -64.955 -11.831 88.381 1.00 68.56 365 SER A C 1
ATOM 2827 O O . SER A 1 365 ? -66.033 -12.366 88.654 1.00 68.56 365 SER A O 1
ATOM 2829 N N . ARG A 1 366 ? -63.786 -12.467 88.501 1.00 50.81 366 ARG A N 1
ATOM 2830 C CA . ARG A 1 366 ? -63.578 -13.835 88.981 1.00 50.81 366 ARG A CA 1
ATOM 2831 C C . ARG A 1 366 ? -62.830 -13.823 90.305 1.00 50.81 366 ARG A C 1
ATOM 2833 O O . ARG A 1 366 ? -63.164 -14.688 91.145 1.00 50.81 366 ARG A O 1
#

Radius of gyration: 64.2 Å; chains: 1; bounding box: 121×47×190 Å

Sequence (366 aa):
MISALEQKNRDELGKKALDGCSPDRCRHCKTLKDSDPVFFLNRCEIPVPHRQLDLPVASADLLCMHAVFLKPGLLRPGKGTNIEEVRVSSHEVGVKCQCISAIMASGDFWQEMKHTKTALDEREDMESTFPDEAKRQKAALELASSQVAQLRQELATLADELGDIATSDQELTKMREAEHQEHVKAFKDLELGLAGVQAAIKALRDYYSQDRQPVKVDMAASMALAAEGRAPRLTEVEASAAGAGVIGLLEVVESNFARNMADLQSQDRNAQENYDQMIHQSQVLKAQKDADVKHKTAEATNLERSVTELRSDSASAQQQFEAVTEYLAKLKDECTAKVETREERIARRAKEMEGLQEALSILESR

Foldseek 3Di:
DVVVVVVVVLQVVLVVLLVLDDQPQDPVSVVVVPDDSVVVVVPPPPPDPPDDDPDPPVVLVVVLVVVLVPPPPDDDPDDDDDPVVVVSVVVVSVSVSVVVVVVVVVVVVVVVVVVVVVVVVVVVVVLVVLVVVLVVLVVVLVVLVVLLVVLVVVLVVLVVVLVVLVVVLVVLVVVLVVLVVVLVVVLVVLVVVLVVLVVVLVVLCVVLVVPPPPPPPVVVVCVVCVVVVHHDDPDPVVVNVVSVVVSVVSVVVSVVSVVVSVVSVVVSVVSVVVSVVSVVVSVVVSVVSVVVSVVSVVVSVVSVVVSVVSVVVSVVSVVVSVVVVVVVVVCVVVVPPPPPDPVVVVVVVVVVVVVVVVVVVVVVVD

Organism: NCBI:txid878477

Secondary structure (DSSP, 8-state):
-HHHHHHHHHHHHHHHHHHTS-TTS-TTTTTTTTS-HHHHHHH-------S-----THHHHHHHHHHHH--TTS--TTSPPPHHHHHHHHHHHHHHHHHHHHHHHHHHHHHHHHHHHHHHHHHHHHHHHHHHHHHHHHHHHHHHHHHHHHHHHHHHHHHHHHHHHHHHHHHHHHHHHHHHHHHHHHHHHHHHHHHHHHHHHHHHHHHHHHT-------HHHHHHHHHTT-PPP-SSSHHHHHHHHHHHHHHHHHHHHHHHHHHHHHHHHHHHHHHHHHHHHHHHHHHHHHHHHHHHHHHHHHHHHHHHHHHHHHHHHHHHHHHHHHHHHHHHHHHS-----HHHHHHHHHHHHHHHHHHHHHHHT-